Protein AF-A0A7J6XG45-F1 (afdb_monomer_lite)

Sequence (325 aa):
MGVLVYYIKHISREEQPFEPYCILGLERGASDSEIKKTYRRLSIQYHPDKNPDPEANKYFVEFIAKAYQALIDPISRENFEKYGHPDGRQGFQMGIALPQFLLNIDGASGGILLLGIVGVCILFPLVAAVIFLSRSSKYTGNNVMHQTLSTYYYFMKPSLAPRSELNLDLKNSKQEQAKFWKQHPALVKTELLVQTQLTRETADLSSVLQDDFRHVLELAPRLLEELMKARIIVQEPAMVHYMAVIPRTPQSHGWLRPAIGVVELSQSIIQAVPLSARKASGGSTESTAPFLQLPHFSEAVIKKIARKKVRTFQELQDMTLEERA

Secondary structure (DSSP, 8-state):
-HHHHHHHHHH--------HHHHHT--TT--HHHHHHHHHHHHHHH-TTT---HHHHHHIIIIIHHHHHHHHSHHHHHHHHHHSSTT-S--------S-GGGTS--HHHHHHHHHHHHIIIIIHHHHHHHHHHHHHTTB-TTS-BHHHHHHHHHH--TT--THHHHT--TTTTHHHHHHHHHH-HHHHHHHHHHHHHHHT-GGGS-HHHHHHHHHHHHHHHHHHHHHHHGGGSTT-SS-----SS----TT-TTTHHHHHHHHHHHHHHHHT--HHHHS--SS-----HHHHTSTT--HHHHHHHHHTT--SHHHHHHS-HHHH-

Organism: Thalictrum thalictroides (NCBI:txid46969)

Radius of gyration: 44.03 Å; chains: 1; bounding box: 67×54×117 Å

InterPro domains:
  IPR001623 DnaJ domain [PF00226] (20-80)
  IPR001623 DnaJ domain [PR00625] (21-39)
  IPR001623 DnaJ domain [PR00625] (39-54)
  IPR001623 DnaJ domain [PR00625] (76-95)
  IPR001623 DnaJ domain [PS50076] (19-84)
  IPR001623 DnaJ domain [SM00271] (18-76)
  IPR001623 DnaJ domain [cd06257] (19-73)
  IPR036869 Chaperone J-domain superfamily [G3DSA:1.10.287.110] (18-103)
  IPR036869 Chaperone J-domain superfamily [SSF46565] (17-118)

pLDDT: mean 72.44, std 15.42, range [31.05, 93.62]

Structure (mmCIF, N/CA/C/O backbone):
data_AF-A0A7J6XG45-F1
#
_entry.id   AF-A0A7J6XG45-F1
#
loop_
_atom_site.group_PDB
_atom_site.id
_atom_site.type_symbol
_atom_site.label_atom_id
_atom_site.label_alt_id
_atom_site.label_comp_id
_atom_site.label_asym_id
_atom_site.label_entity_id
_atom_site.label_seq_id
_atom_site.pdbx_PDB_ins_code
_atom_site.Cartn_x
_atom_site.Cartn_y
_atom_site.Cartn_z
_atom_site.occupancy
_atom_site.B_iso_or_equiv
_atom_site.auth_seq_id
_atom_site.auth_comp_id
_atom_site.auth_asym_id
_atom_site.auth_atom_id
_atom_site.pdbx_PDB_model_num
ATOM 1 N N . MET A 1 1 ? 6.088 8.923 -31.004 1.00 56.47 1 MET A N 1
ATOM 2 C CA . MET A 1 1 ? 6.089 7.753 -31.913 1.00 56.47 1 MET A CA 1
ATOM 3 C C . MET A 1 1 ? 5.949 8.130 -33.389 1.00 56.47 1 MET A C 1
ATOM 5 O O . MET A 1 1 ? 6.766 7.666 -34.166 1.00 56.47 1 MET A O 1
ATOM 9 N N . GLY A 1 2 ? 5.011 9.002 -33.794 1.00 76.88 2 GLY A N 1
ATOM 10 C CA . GLY A 1 2 ? 4.801 9.338 -35.220 1.00 76.88 2 GLY A CA 1
ATOM 11 C C . GLY A 1 2 ? 6.009 9.938 -35.961 1.00 76.88 2 GLY A C 1
ATOM 12 O O . GLY A 1 2 ? 6.295 9.535 -37.080 1.00 76.88 2 GLY A O 1
ATOM 13 N N . VAL A 1 3 ? 6.775 10.829 -35.320 1.00 79.50 3 VAL A N 1
ATOM 14 C CA . VAL A 1 3 ? 7.984 11.439 -35.919 1.00 79.50 3 VAL A CA 1
ATOM 15 C C . VAL A 1 3 ? 9.079 10.402 -36.186 1.00 79.50 3 VAL A C 1
ATOM 17 O O . VAL A 1 3 ? 9.752 10.448 -37.205 1.00 79.50 3 VAL A O 1
ATOM 20 N N . LEU A 1 4 ? 9.226 9.425 -35.293 1.00 77.06 4 LEU A N 1
ATOM 21 C CA . LEU A 1 4 ? 10.233 8.370 -35.404 1.00 77.06 4 LEU A CA 1
ATOM 22 C C . LEU A 1 4 ? 9.895 7.412 -36.554 1.00 77.06 4 LEU A C 1
ATOM 24 O O . LEU A 1 4 ? 10.762 7.068 -37.346 1.00 77.06 4 LEU A O 1
ATOM 28 N N . VAL A 1 5 ? 8.611 7.069 -36.703 1.00 79.31 5 VAL A N 1
ATOM 29 C CA . VAL A 1 5 ? 8.105 6.284 -37.840 1.00 79.31 5 VAL A CA 1
ATOM 30 C C . VAL A 1 5 ? 8.287 7.037 -39.159 1.00 79.31 5 VAL A C 1
ATOM 32 O O . VAL A 1 5 ? 8.686 6.436 -40.152 1.00 79.31 5 VAL A O 1
ATOM 35 N N . TYR A 1 6 ? 8.045 8.351 -39.170 1.00 85.69 6 TYR A N 1
ATOM 36 C CA . TYR A 1 6 ? 8.293 9.199 -40.337 1.00 85.69 6 TYR A CA 1
ATOM 37 C C . TYR A 1 6 ? 9.773 9.190 -40.745 1.00 85.69 6 TYR A C 1
ATOM 39 O O . TYR A 1 6 ? 10.087 8.976 -41.914 1.00 85.69 6 TYR A O 1
ATOM 47 N N . TYR A 1 7 ? 10.679 9.338 -39.775 1.00 82.00 7 TYR A N 1
ATOM 48 C CA . TYR A 1 7 ? 12.120 9.273 -40.015 1.00 82.00 7 TYR A CA 1
ATOM 49 C C . TYR A 1 7 ? 12.567 7.907 -40.538 1.00 82.00 7 TYR A C 1
ATOM 51 O O . TYR A 1 7 ? 13.296 7.855 -41.522 1.00 82.00 7 TYR A O 1
ATOM 59 N N . ILE A 1 8 ? 12.094 6.809 -39.937 1.00 77.50 8 ILE A N 1
ATOM 60 C CA . ILE A 1 8 ? 12.403 5.446 -40.398 1.00 77.50 8 ILE A CA 1
ATOM 61 C C . ILE A 1 8 ? 11.921 5.254 -41.841 1.00 77.50 8 ILE A C 1
ATOM 63 O O . ILE A 1 8 ? 12.691 4.818 -42.691 1.00 77.50 8 ILE A O 1
ATOM 67 N N . LYS A 1 9 ? 10.685 5.666 -42.149 1.00 77.31 9 LYS A N 1
ATOM 68 C CA . LYS A 1 9 ? 10.105 5.543 -43.494 1.00 77.31 9 LYS A CA 1
ATOM 69 C C . LYS A 1 9 ? 10.880 6.325 -44.560 1.00 77.31 9 LYS A C 1
ATOM 71 O O . LYS A 1 9 ? 10.871 5.926 -45.717 1.00 77.31 9 LYS A O 1
ATOM 76 N N . HIS A 1 10 ? 11.512 7.441 -44.204 1.00 75.69 10 HIS A N 1
ATOM 77 C CA . HIS A 1 10 ? 12.328 8.223 -45.139 1.00 75.69 10 HIS A CA 1
ATOM 78 C C . HIS A 1 10 ? 13.798 7.785 -45.209 1.00 75.69 10 HIS A C 1
ATOM 80 O O . HIS A 1 10 ? 14.469 8.120 -46.181 1.00 75.69 10 HIS A O 1
ATOM 86 N N . ILE A 1 11 ? 14.298 7.033 -44.224 1.00 72.12 11 ILE A N 1
ATOM 87 C CA . ILE A 1 11 ? 15.677 6.520 -44.200 1.00 72.12 11 ILE A CA 1
ATOM 88 C C . ILE A 1 11 ? 15.809 5.134 -44.833 1.00 72.12 11 ILE A C 1
ATOM 90 O O . ILE A 1 11 ? 16.871 4.828 -45.375 1.00 72.12 11 ILE A O 1
ATOM 94 N N . SER A 1 12 ? 14.762 4.307 -44.798 1.00 56.16 12 SER A N 1
ATOM 95 C CA . SER A 1 12 ? 14.759 2.999 -45.455 1.00 56.16 12 SER A CA 1
ATOM 96 C C . SER A 1 12 ? 14.807 3.160 -46.977 1.00 56.16 12 SER A C 1
ATOM 98 O O . SER A 1 12 ? 13.781 3.149 -47.651 1.00 56.16 12 SER A O 1
ATOM 100 N N . ARG A 1 13 ? 16.012 3.289 -47.538 1.00 57.31 13 ARG A N 1
ATOM 101 C CA . ARG A 1 13 ? 16.260 2.810 -48.898 1.00 57.31 13 ARG A CA 1
ATOM 102 C C . ARG A 1 13 ? 15.965 1.314 -48.881 1.00 57.31 13 ARG A C 1
ATOM 104 O O . ARG A 1 13 ? 16.503 0.604 -48.038 1.00 57.31 13 ARG A O 1
ATOM 111 N N . GLU A 1 14 ? 15.072 0.862 -49.754 1.00 53.16 14 GLU A N 1
ATOM 112 C CA . GLU A 1 14 ? 14.854 -0.561 -49.999 1.00 53.16 14 GLU A CA 1
ATOM 113 C C . GLU A 1 14 ? 16.192 -1.173 -50.431 1.00 53.16 14 GLU A C 1
ATOM 115 O O . GLU A 1 14 ? 16.616 -1.018 -51.575 1.00 53.16 14 GLU A O 1
ATOM 120 N N . GLU A 1 15 ? 16.897 -1.828 -49.510 1.00 56.84 15 GLU A N 1
ATOM 121 C CA . GLU A 1 15 ? 17.974 -2.742 -49.873 1.00 56.84 15 GLU A CA 1
ATOM 122 C C . GLU A 1 15 ? 17.309 -3.938 -50.547 1.00 56.84 15 GLU A C 1
ATOM 124 O O . GLU A 1 15 ? 16.888 -4.895 -49.897 1.00 56.84 15 GLU A O 1
ATOM 129 N N . GLN A 1 16 ? 17.119 -3.848 -51.863 1.00 60.25 16 GLN A N 1
ATOM 130 C CA . GLN A 1 16 ? 16.705 -5.013 -52.623 1.00 60.25 16 GLN A CA 1
ATOM 131 C C . GLN A 1 16 ? 17.799 -6.076 -52.473 1.00 60.25 16 GLN A C 1
ATOM 133 O O . GLN A 1 16 ? 18.977 -5.762 -52.681 1.00 60.25 16 GLN A O 1
ATOM 138 N N . PRO A 1 17 ? 17.444 -7.316 -52.093 1.00 66.75 17 PRO A N 1
ATOM 139 C CA . PRO A 1 17 ? 18.417 -8.390 -51.997 1.00 66.75 17 PRO A CA 1
ATOM 140 C C . PRO A 1 17 ? 19.112 -8.539 -53.353 1.00 66.75 17 PRO A C 1
ATOM 142 O O . PRO A 1 17 ? 18.465 -8.576 -54.400 1.00 66.75 17 PRO A O 1
ATOM 145 N N . PHE A 1 18 ? 20.444 -8.559 -53.343 1.00 80.50 18 PHE A N 1
ATOM 146 C CA . PHE A 1 18 ? 21.241 -8.650 -54.560 1.00 80.50 18 PHE A CA 1
ATOM 147 C C . PHE A 1 18 ? 21.022 -10.020 -55.215 1.00 80.50 18 PHE A C 1
ATOM 149 O O . PHE A 1 18 ? 21.573 -11.023 -54.768 1.00 80.50 18 PHE A O 1
ATOM 156 N N . GLU A 1 19 ? 20.206 -10.061 -56.271 1.00 86.25 19 GLU A N 1
ATOM 157 C CA . GLU A 1 19 ? 19.889 -11.275 -57.028 1.00 86.25 19 GLU A CA 1
ATOM 158 C C . GLU A 1 19 ? 20.499 -11.218 -58.446 1.00 86.25 19 GLU A C 1
ATOM 160 O O . GLU A 1 19 ? 19.884 -10.665 -59.362 1.00 86.25 19 GLU A O 1
ATOM 165 N N . PRO A 1 20 ? 21.690 -11.810 -58.680 1.00 86.88 20 PRO A N 1
ATOM 166 C CA . PRO A 1 20 ? 22.416 -11.718 -59.951 1.00 86.88 20 PRO A CA 1
ATOM 167 C C . PRO A 1 20 ? 21.627 -12.194 -61.177 1.00 86.88 20 PRO A C 1
ATOM 169 O O . PRO A 1 20 ? 21.698 -11.575 -62.238 1.00 86.88 20 PRO A O 1
ATOM 172 N N . TYR A 1 21 ? 20.852 -13.275 -61.032 1.00 87.75 21 TYR A N 1
ATOM 173 C CA . TYR A 1 21 ? 20.019 -13.823 -62.107 1.00 87.75 21 TYR A CA 1
ATOM 174 C C . TYR A 1 21 ? 18.899 -12.851 -62.503 1.00 87.75 21 TYR A C 1
ATOM 176 O O . TYR A 1 21 ? 18.719 -12.571 -63.686 1.00 87.75 21 TYR A O 1
ATOM 184 N N . CYS A 1 22 ? 18.215 -12.256 -61.521 1.00 88.69 22 CYS A N 1
ATOM 185 C CA . CYS A 1 22 ? 17.153 -11.277 -61.752 1.00 88.69 22 CYS A CA 1
ATOM 186 C C . CYS A 1 22 ? 17.698 -9.971 -62.347 1.00 88.69 22 CYS A C 1
ATOM 188 O O . CYS A 1 22 ? 17.099 -9.433 -63.275 1.00 88.69 22 CYS A O 1
ATOM 190 N N . ILE A 1 23 ? 18.870 -9.509 -61.891 1.00 88.69 23 ILE A N 1
ATOM 191 C CA . ILE A 1 23 ? 19.547 -8.313 -62.426 1.00 88.69 23 ILE A CA 1
ATOM 192 C C . ILE A 1 23 ? 19.911 -8.488 -63.909 1.00 88.69 23 ILE A C 1
ATOM 194 O O . ILE A 1 23 ? 19.766 -7.555 -64.699 1.00 88.69 23 ILE A O 1
ATOM 198 N N . LEU A 1 24 ? 20.372 -9.677 -64.313 1.00 88.56 24 LEU A N 1
ATOM 199 C CA . LEU A 1 24 ? 20.670 -9.973 -65.719 1.00 88.56 24 LEU A CA 1
ATOM 200 C C . LEU A 1 24 ? 19.430 -10.392 -66.529 1.00 88.56 24 LEU A C 1
ATOM 202 O O . LEU A 1 24 ? 19.523 -10.495 -67.753 1.00 88.56 24 LEU A O 1
ATOM 206 N N . GLY A 1 25 ? 18.281 -10.612 -65.884 1.00 86.88 25 GLY A N 1
ATOM 207 C CA . GLY A 1 25 ? 17.056 -11.096 -66.526 1.00 86.88 25 GLY A CA 1
ATOM 208 C C . GLY A 1 25 ? 17.165 -12.538 -67.032 1.00 86.88 25 GLY A C 1
ATOM 209 O O . GLY A 1 25 ? 16.660 -12.848 -68.110 1.00 86.88 25 GLY A O 1
ATOM 210 N N . LEU A 1 26 ? 17.875 -13.394 -66.296 1.00 89.81 26 LEU A N 1
ATOM 211 C CA . LEU A 1 26 ? 18.098 -14.806 -66.605 1.00 89.81 26 LEU A CA 1
ATOM 212 C C . LEU A 1 26 ? 17.410 -15.706 -65.577 1.00 89.81 26 LEU A C 1
ATOM 214 O O . LEU A 1 26 ? 17.254 -15.336 -64.414 1.00 89.81 26 LEU A O 1
ATOM 218 N N . GLU A 1 27 ? 17.044 -16.917 -65.992 1.00 86.62 27 GLU A N 1
ATOM 219 C CA . GLU A 1 27 ? 16.575 -17.943 -65.062 1.00 86.62 27 GLU A CA 1
ATOM 220 C C . GLU A 1 27 ? 17.742 -18.544 -64.263 1.00 86.62 27 GLU A C 1
ATOM 222 O O . GLU A 1 27 ? 18.893 -18.592 -64.714 1.00 86.62 27 GLU A O 1
ATOM 227 N N . ARG A 1 28 ? 17.438 -19.017 -63.049 1.00 83.62 28 ARG A N 1
ATOM 228 C CA . ARG A 1 28 ? 18.410 -19.716 -62.199 1.00 83.62 28 ARG A CA 1
ATOM 229 C C . ARG A 1 28 ? 18.868 -20.985 -62.924 1.00 83.62 28 ARG A C 1
ATOM 231 O O . ARG A 1 28 ? 18.038 -21.809 -63.288 1.00 83.62 28 ARG A O 1
ATOM 238 N N . GLY A 1 29 ? 20.176 -21.143 -63.127 1.00 82.50 29 GLY A N 1
ATOM 239 C CA . GLY A 1 29 ? 20.735 -22.275 -63.880 1.00 82.50 29 GLY A CA 1
ATOM 240 C C . GLY A 1 29 ? 21.103 -21.977 -65.337 1.00 82.50 29 GLY A C 1
ATOM 241 O O . GLY A 1 29 ? 21.541 -22.893 -66.029 1.00 82.50 29 GLY A O 1
ATOM 242 N N . ALA A 1 30 ? 20.996 -20.721 -65.791 1.00 87.44 30 ALA A N 1
ATOM 243 C CA . ALA A 1 30 ? 21.478 -20.304 -67.110 1.00 87.44 30 ALA A CA 1
ATOM 244 C C . ALA A 1 30 ? 22.936 -20.733 -67.371 1.00 87.44 30 ALA A C 1
ATOM 246 O O . ALA A 1 30 ? 23.784 -20.761 -66.465 1.00 87.44 30 ALA A O 1
ATOM 247 N N . SER A 1 31 ? 23.224 -21.059 -68.631 1.00 89.06 31 SER A N 1
ATOM 248 C CA . SER A 1 31 ? 24.565 -21.449 -69.068 1.00 89.06 31 SER A CA 1
ATOM 249 C C . SER A 1 31 ? 25.505 -20.242 -69.135 1.00 89.06 31 SER A C 1
ATOM 251 O O . SER A 1 31 ? 25.087 -19.115 -69.416 1.00 89.06 31 SER A O 1
ATOM 253 N N . ASP A 1 32 ? 26.810 -20.471 -68.989 1.00 88.38 32 ASP A N 1
ATOM 254 C CA . ASP A 1 32 ? 27.827 -19.414 -69.106 1.00 88.38 32 ASP A CA 1
ATOM 255 C C . ASP A 1 32 ? 27.752 -18.671 -70.450 1.00 88.38 32 ASP A C 1
ATOM 257 O O . ASP A 1 32 ? 28.081 -17.486 -70.551 1.00 88.38 32 ASP A O 1
ATOM 261 N N . SER A 1 33 ? 27.298 -19.365 -71.500 1.00 87.88 33 SER A N 1
ATOM 262 C CA . SER A 1 33 ? 27.103 -18.787 -72.830 1.00 87.88 33 SER A CA 1
ATOM 263 C C . SER A 1 33 ? 25.973 -17.747 -72.854 1.00 87.88 33 SER A C 1
ATOM 265 O O . SER A 1 33 ? 26.125 -16.680 -73.458 1.00 87.88 33 SER A O 1
ATOM 267 N N . GLU A 1 34 ? 24.876 -18.005 -72.138 1.00 89.06 34 GLU A N 1
ATOM 268 C CA . GLU A 1 34 ? 23.718 -17.113 -72.017 1.00 89.06 34 GLU A CA 1
ATOM 269 C C . GLU A 1 34 ? 24.020 -15.924 -71.107 1.00 89.06 34 GLU A C 1
ATOM 271 O O . GLU A 1 34 ? 23.651 -14.790 -71.435 1.00 89.06 34 GLU A O 1
ATOM 276 N N . ILE A 1 35 ? 24.767 -16.159 -70.024 1.00 90.56 35 ILE A N 1
ATOM 277 C CA . ILE A 1 35 ? 25.248 -15.114 -69.112 1.00 90.56 35 ILE A CA 1
ATOM 278 C C . ILE A 1 35 ? 26.125 -14.115 -69.876 1.00 90.56 35 ILE A C 1
ATOM 280 O O . ILE A 1 35 ? 25.852 -12.911 -69.866 1.00 90.56 35 ILE A O 1
ATOM 284 N N . LYS A 1 36 ? 27.121 -14.596 -70.634 1.00 90.12 36 LYS A N 1
ATOM 285 C CA . LYS A 1 36 ? 28.000 -13.741 -71.455 1.00 90.12 36 LYS A CA 1
ATOM 286 C C . LYS A 1 36 ? 27.241 -12.989 -72.547 1.00 90.12 36 LYS A C 1
ATOM 288 O O . LYS A 1 36 ? 27.495 -11.803 -72.775 1.00 90.12 36 LYS A O 1
ATOM 293 N N . LYS A 1 37 ? 26.301 -13.656 -73.225 1.00 91.38 37 LYS A N 1
ATOM 294 C CA . LYS A 1 37 ? 25.481 -13.045 -74.284 1.00 91.38 37 LYS A CA 1
ATOM 295 C C . LYS A 1 37 ? 24.619 -11.908 -73.733 1.00 91.38 37 LYS A C 1
ATOM 297 O O . LYS A 1 37 ? 24.550 -10.836 -74.340 1.00 91.38 37 LYS A O 1
ATOM 302 N N . THR A 1 38 ? 23.996 -12.126 -72.581 1.00 90.00 38 THR A N 1
ATOM 303 C CA . THR A 1 38 ? 23.097 -11.155 -71.950 1.00 90.00 38 THR A CA 1
ATOM 304 C C . THR A 1 38 ? 23.865 -9.993 -71.336 1.00 90.00 38 THR A C 1
ATOM 306 O O . THR A 1 38 ? 23.496 -8.842 -71.565 1.00 90.00 38 THR A O 1
ATOM 309 N N . TYR A 1 39 ? 25.000 -10.268 -70.686 1.00 91.19 39 TYR A N 1
ATOM 310 C CA . TYR A 1 39 ? 25.923 -9.232 -70.225 1.00 91.19 39 TYR A CA 1
ATOM 311 C C . TYR A 1 39 ? 26.393 -8.336 -71.374 1.00 91.19 39 TYR A C 1
ATOM 313 O O . TYR A 1 39 ? 26.341 -7.117 -71.255 1.00 91.19 39 TYR A O 1
ATOM 321 N N . ARG A 1 40 ? 26.770 -8.903 -72.529 1.00 89.56 40 ARG A N 1
ATOM 322 C CA . ARG A 1 40 ? 27.178 -8.109 -73.701 1.00 89.56 40 ARG A CA 1
ATOM 323 C C . ARG A 1 40 ? 26.054 -7.199 -74.205 1.00 89.56 40 ARG A C 1
ATOM 325 O O . ARG A 1 40 ? 26.317 -6.053 -74.562 1.00 89.56 40 ARG A O 1
ATOM 332 N N . ARG A 1 41 ? 24.809 -7.690 -74.226 1.00 90.25 41 ARG A N 1
ATOM 333 C CA . ARG A 1 41 ? 23.625 -6.906 -74.618 1.00 90.25 41 ARG A CA 1
ATOM 334 C C . ARG A 1 41 ? 23.379 -5.742 -73.654 1.00 90.25 41 ARG A C 1
ATOM 336 O O . ARG A 1 41 ? 23.234 -4.609 -74.105 1.00 90.25 41 ARG A O 1
ATOM 343 N N . LEU A 1 42 ? 23.368 -6.019 -72.351 1.00 88.69 42 LEU A N 1
ATOM 344 C CA . LEU A 1 42 ? 23.131 -5.020 -71.306 1.00 88.69 42 LEU A CA 1
ATOM 345 C C . LEU A 1 42 ? 24.287 -4.022 -71.192 1.00 88.69 42 LEU A C 1
ATOM 347 O O . LEU A 1 42 ? 24.056 -2.828 -71.044 1.00 88.69 42 LEU A O 1
ATOM 351 N N . SER A 1 43 ? 25.528 -4.481 -71.347 1.00 86.81 43 SER A N 1
ATOM 352 C CA . SER A 1 43 ? 26.704 -3.617 -71.347 1.00 86.81 43 SER A CA 1
ATOM 353 C C . SER A 1 43 ? 26.613 -2.569 -72.447 1.00 86.81 43 SER A C 1
ATOM 355 O O . SER A 1 43 ? 26.844 -1.409 -72.164 1.00 86.81 43 SER A O 1
ATOM 357 N N . ILE A 1 44 ? 26.179 -2.917 -73.662 1.00 86.06 44 ILE A N 1
ATOM 358 C CA . ILE A 1 44 ? 26.013 -1.933 -74.746 1.00 86.06 44 ILE A CA 1
ATOM 359 C C . ILE A 1 44 ? 24.933 -0.889 -74.418 1.00 86.06 44 ILE A C 1
ATOM 361 O O . ILE A 1 44 ? 25.080 0.267 -74.808 1.00 86.06 44 ILE A O 1
ATOM 365 N N . GLN A 1 45 ? 23.870 -1.289 -73.719 1.00 84.88 45 GLN A N 1
ATOM 366 C CA . GLN A 1 45 ? 22.728 -0.433 -73.384 1.00 84.88 45 GLN A CA 1
ATOM 367 C C . GLN A 1 45 ? 23.017 0.534 -72.223 1.00 84.88 45 GLN A C 1
ATOM 369 O O . GLN A 1 45 ? 22.519 1.659 -72.223 1.00 84.88 45 GLN A O 1
ATOM 374 N N . TYR A 1 46 ? 23.821 0.103 -71.250 1.00 84.62 46 TYR A N 1
ATOM 375 C CA . TYR A 1 46 ? 24.109 0.849 -70.020 1.00 84.62 46 TYR A CA 1
ATOM 376 C C . TYR A 1 46 ? 25.578 1.305 -69.913 1.00 84.62 46 TYR A C 1
ATOM 378 O O . TYR A 1 46 ? 26.005 1.751 -68.851 1.00 84.62 46 TYR A O 1
ATOM 386 N N . HIS A 1 47 ? 26.370 1.199 -70.990 1.00 81.25 47 HIS A N 1
ATOM 387 C CA . HIS A 1 47 ? 27.766 1.645 -70.979 1.00 81.25 47 HIS A CA 1
ATOM 388 C C . HIS A 1 47 ? 27.847 3.169 -70.795 1.00 81.25 47 HIS A C 1
ATOM 390 O O . HIS A 1 47 ? 27.174 3.876 -71.550 1.00 81.25 47 HIS A O 1
ATOM 396 N N . PRO A 1 48 ? 28.735 3.695 -69.928 1.00 80.62 48 PRO A N 1
ATOM 397 C CA . PRO A 1 48 ? 28.906 5.143 -69.733 1.00 80.62 48 PRO A CA 1
ATOM 398 C C . PRO A 1 48 ? 29.279 5.903 -71.012 1.00 80.62 48 PRO A C 1
ATOM 400 O O . PRO A 1 48 ? 28.975 7.078 -71.152 1.00 80.62 48 PRO A O 1
ATOM 403 N N . ASP A 1 49 ? 29.936 5.224 -71.953 1.00 80.56 49 ASP A N 1
ATOM 404 C CA . ASP A 1 49 ? 30.347 5.808 -73.241 1.00 80.56 49 ASP A CA 1
ATOM 405 C C . ASP A 1 49 ? 29.202 5.872 -74.271 1.00 80.56 49 ASP A C 1
ATOM 407 O O . ASP A 1 49 ? 29.242 6.653 -75.215 1.00 80.56 49 ASP A O 1
ATOM 411 N N . LYS A 1 50 ? 28.169 5.030 -74.120 1.00 78.44 50 LYS A N 1
ATOM 412 C CA . LYS A 1 50 ? 27.048 4.930 -75.076 1.00 78.44 50 LYS A CA 1
ATOM 413 C C . LYS A 1 50 ? 25.745 5.511 -74.542 1.00 78.44 50 LYS A C 1
ATOM 415 O O . LYS A 1 50 ? 24.869 5.839 -75.338 1.00 78.44 50 LYS A O 1
ATOM 420 N N . ASN A 1 51 ? 25.616 5.626 -73.223 1.00 79.00 51 ASN A N 1
ATOM 421 C CA . ASN A 1 51 ? 24.467 6.201 -72.550 1.00 79.00 51 ASN A CA 1
ATOM 422 C C . ASN A 1 51 ? 24.934 7.338 -71.617 1.00 79.00 51 ASN A C 1
ATOM 424 O O . ASN A 1 51 ? 25.644 7.058 -70.650 1.00 79.00 51 ASN A O 1
ATOM 428 N N . PRO A 1 52 ? 24.558 8.603 -71.889 1.00 76.56 52 PRO A N 1
ATOM 429 C CA . PRO A 1 52 ? 24.971 9.752 -71.085 1.00 76.56 52 PRO A CA 1
ATOM 430 C C . PRO A 1 52 ? 24.249 9.858 -69.728 1.00 76.56 52 PRO A C 1
ATOM 432 O O . PRO A 1 52 ? 24.584 10.746 -68.942 1.00 76.56 52 PRO A O 1
ATOM 435 N N . ASP A 1 53 ? 23.280 8.984 -69.428 1.00 85.38 53 ASP A N 1
ATOM 436 C CA . ASP A 1 53 ? 22.537 9.035 -68.169 1.00 85.38 53 ASP A CA 1
ATOM 437 C C . ASP A 1 53 ? 23.397 8.587 -66.966 1.00 85.38 53 ASP A C 1
ATOM 439 O O . ASP A 1 53 ? 23.883 7.449 -66.915 1.00 85.38 53 ASP A O 1
ATOM 443 N N . PRO A 1 54 ? 23.549 9.427 -65.922 1.00 81.44 54 PRO A N 1
ATOM 444 C CA . PRO A 1 54 ? 24.370 9.097 -64.757 1.00 81.44 54 PRO A CA 1
ATOM 445 C C . PRO A 1 54 ? 23.784 7.953 -63.915 1.00 81.44 54 PRO A C 1
ATOM 447 O O . PRO A 1 54 ? 24.531 7.242 -63.240 1.00 81.44 54 PRO A O 1
ATOM 450 N N . GLU A 1 55 ? 22.465 7.751 -63.952 1.00 83.06 55 GLU A N 1
ATOM 451 C CA . GLU A 1 55 ? 21.803 6.628 -63.277 1.00 83.06 55 GLU A CA 1
ATOM 452 C C . GLU A 1 55 ? 22.059 5.296 -63.988 1.00 83.06 55 GLU A C 1
ATOM 454 O O . GLU A 1 55 ? 22.305 4.289 -63.324 1.00 83.06 55 GLU A O 1
ATOM 459 N N . ALA A 1 56 ? 22.098 5.296 -65.324 1.00 81.50 56 ALA A N 1
ATOM 460 C CA . ALA A 1 56 ? 22.412 4.110 -66.117 1.00 81.50 56 ALA A CA 1
ATOM 461 C C . ALA A 1 56 ? 23.836 3.607 -65.834 1.00 81.50 56 ALA A C 1
ATOM 463 O O . ALA A 1 56 ? 24.046 2.405 -65.661 1.00 81.50 56 ALA A O 1
ATOM 464 N N . ASN A 1 57 ? 24.797 4.528 -65.704 1.00 83.56 57 ASN A N 1
ATOM 465 C CA . ASN A 1 57 ? 26.175 4.189 -65.353 1.00 83.56 57 ASN A CA 1
ATOM 466 C C . ASN A 1 57 ? 26.289 3.595 -63.938 1.00 83.56 57 ASN A C 1
ATOM 468 O O . ASN A 1 57 ? 26.940 2.567 -63.743 1.00 83.56 57 ASN A O 1
ATOM 472 N N . LYS A 1 58 ? 25.618 4.203 -62.947 1.00 84.50 58 LYS A N 1
ATOM 473 C CA . LYS A 1 58 ? 25.566 3.652 -61.582 1.00 84.50 58 LYS A CA 1
ATOM 474 C C . LYS A 1 58 ? 24.964 2.254 -61.581 1.00 84.50 58 LYS A C 1
ATOM 476 O O . LYS A 1 58 ? 25.554 1.344 -61.008 1.00 84.50 58 LYS A O 1
ATOM 481 N N . TYR A 1 59 ? 23.856 2.061 -62.295 1.00 85.69 59 TYR A N 1
ATOM 482 C CA . TYR A 1 59 ? 23.206 0.760 -62.393 1.00 85.69 59 TYR A CA 1
ATOM 483 C C . TYR A 1 59 ? 24.118 -0.305 -63.027 1.00 85.69 59 TYR A C 1
ATOM 485 O O . TYR A 1 59 ? 24.199 -1.440 -62.548 1.00 85.69 59 TYR A O 1
ATOM 493 N N . PHE A 1 60 ? 24.870 0.069 -64.065 1.00 86.75 60 PHE A N 1
ATOM 494 C CA . PHE A 1 60 ? 25.827 -0.825 -64.707 1.00 86.75 60 PHE A CA 1
ATOM 495 C C . PHE A 1 60 ? 26.936 -1.286 -63.755 1.00 86.75 60 PHE A C 1
ATOM 497 O O . PHE A 1 60 ? 27.188 -2.486 -63.649 1.00 86.75 60 PHE A O 1
ATOM 504 N N . VAL A 1 61 ? 27.583 -0.355 -63.052 1.00 84.38 61 VAL A N 1
ATOM 505 C CA . VAL A 1 61 ? 28.713 -0.669 -62.163 1.00 84.38 61 VAL A CA 1
ATOM 506 C C . VAL A 1 61 ? 28.247 -1.371 -60.886 1.00 84.38 61 VAL A C 1
ATOM 508 O O . VAL A 1 61 ? 28.874 -2.335 -60.447 1.00 84.38 61 VAL A O 1
ATOM 511 N N . GLU A 1 62 ? 27.151 -0.909 -60.283 1.00 84.00 62 GLU A N 1
ATOM 512 C CA . GLU A 1 62 ? 26.685 -1.412 -58.989 1.00 84.00 62 GLU A CA 1
ATOM 513 C C . GLU A 1 62 ? 25.957 -2.751 -59.097 1.00 84.00 62 GLU A C 1
ATOM 515 O O . GLU A 1 62 ? 26.110 -3.574 -58.195 1.00 84.00 62 GLU A O 1
ATOM 520 N N . PHE A 1 63 ? 25.224 -2.996 -60.189 1.00 86.62 63 PHE A N 1
ATOM 521 C CA . PHE A 1 63 ? 24.376 -4.182 -60.327 1.00 86.62 63 PHE A CA 1
ATOM 522 C C . PHE A 1 63 ? 24.825 -5.090 -61.473 1.00 86.62 63 PHE A C 1
ATOM 524 O O . PHE A 1 63 ? 25.158 -6.245 -61.222 1.00 86.62 63 PHE A O 1
ATOM 531 N N . ILE A 1 64 ? 24.890 -4.600 -62.717 1.00 88.88 64 ILE A N 1
ATOM 532 C CA . ILE A 1 64 ? 25.124 -5.460 -63.899 1.00 88.88 64 ILE A CA 1
ATOM 533 C C . ILE A 1 64 ? 26.527 -6.088 -63.880 1.00 88.88 64 ILE A C 1
ATOM 535 O O . ILE A 1 64 ? 26.677 -7.293 -64.092 1.00 88.88 64 ILE A O 1
ATOM 539 N N . ALA A 1 65 ? 27.564 -5.288 -63.621 1.00 89.06 65 ALA A N 1
ATOM 540 C CA . ALA A 1 65 ? 28.947 -5.754 -63.587 1.00 89.06 65 ALA A CA 1
ATOM 541 C C . ALA A 1 65 ? 29.189 -6.727 -62.424 1.00 89.06 65 ALA A C 1
ATOM 543 O O . ALA A 1 65 ? 29.776 -7.790 -62.633 1.00 89.06 65 ALA A O 1
ATOM 544 N N . LYS A 1 66 ? 28.672 -6.407 -61.229 1.00 88.38 66 LYS A N 1
ATOM 545 C CA . LYS A 1 66 ? 28.762 -7.291 -60.058 1.00 88.38 66 LYS A CA 1
ATOM 546 C C . LYS A 1 66 ? 27.989 -8.592 -60.263 1.00 88.38 66 LYS A C 1
ATOM 548 O O . LYS A 1 66 ? 28.489 -9.649 -59.900 1.00 88.38 66 LYS A O 1
ATOM 553 N N . ALA A 1 67 ? 26.801 -8.542 -60.873 1.00 89.75 67 ALA A N 1
ATOM 554 C CA . ALA A 1 67 ? 25.995 -9.731 -61.152 1.00 89.75 67 ALA A CA 1
ATOM 555 C C . ALA A 1 67 ? 26.698 -10.670 -62.139 1.00 89.75 67 ALA A C 1
ATOM 557 O O . ALA A 1 67 ? 26.720 -11.880 -61.935 1.00 89.75 67 ALA A O 1
ATOM 558 N N . TYR A 1 68 ? 27.327 -10.118 -63.180 1.00 90.75 68 TYR A N 1
ATOM 559 C CA . TYR A 1 68 ? 28.142 -10.908 -64.102 1.00 90.75 68 TYR A CA 1
ATOM 560 C C . TYR A 1 68 ? 29.346 -11.548 -63.398 1.00 90.75 68 TYR A C 1
ATOM 562 O O . TYR A 1 68 ? 29.588 -12.739 -63.580 1.00 90.75 68 TYR A O 1
ATOM 570 N N . GLN A 1 69 ? 30.064 -10.790 -62.561 1.00 88.88 69 GLN A N 1
ATOM 571 C CA . GLN A 1 69 ? 31.205 -11.301 -61.791 1.00 88.88 69 GLN A CA 1
ATOM 572 C C . GLN A 1 69 ? 30.805 -12.425 -60.825 1.00 88.88 69 GLN A C 1
ATOM 574 O O . GLN A 1 69 ? 31.510 -13.425 -60.748 1.00 88.88 69 GLN A O 1
ATOM 579 N N . ALA A 1 70 ? 29.653 -12.291 -60.165 1.00 88.12 70 ALA A N 1
ATOM 580 C CA . ALA A 1 70 ? 29.105 -13.281 -59.240 1.00 88.12 70 ALA A CA 1
ATOM 581 C C . ALA A 1 70 ? 28.670 -14.599 -59.906 1.00 88.12 70 ALA A C 1
ATOM 583 O O . ALA A 1 70 ? 28.530 -15.609 -59.224 1.00 88.12 70 ALA A O 1
ATOM 584 N N . LEU A 1 71 ? 28.386 -14.589 -61.214 1.00 88.12 71 LEU A N 1
ATOM 585 C CA . LEU A 1 71 ? 27.885 -15.765 -61.935 1.00 88.12 71 LEU A CA 1
ATOM 586 C C . LEU A 1 71 ? 28.932 -16.428 -62.833 1.00 88.12 71 LEU A C 1
ATOM 588 O O . LEU A 1 71 ? 28.779 -17.606 -63.154 1.00 88.12 71 LEU A O 1
ATOM 592 N N . ILE A 1 72 ? 29.957 -15.690 -63.272 1.00 88.69 72 ILE A N 1
ATOM 593 C CA . ILE A 1 72 ? 30.980 -16.210 -64.190 1.00 88.69 72 ILE A CA 1
ATOM 594 C C . ILE A 1 72 ? 32.072 -17.015 -63.484 1.00 88.69 72 ILE A C 1
ATOM 596 O O . ILE A 1 72 ? 32.660 -17.909 -64.089 1.00 88.69 72 ILE A O 1
ATOM 600 N N . ASP A 1 73 ? 32.372 -16.680 -62.230 1.00 88.81 73 ASP A N 1
ATOM 601 C CA . ASP A 1 73 ? 33.353 -17.410 -61.441 1.00 88.81 73 ASP A CA 1
ATOM 602 C C . ASP A 1 73 ? 32.659 -18.583 -60.723 1.00 88.81 73 ASP A C 1
ATOM 604 O O . ASP A 1 73 ? 31.711 -18.353 -59.968 1.00 88.81 73 ASP A O 1
ATOM 608 N N . PRO A 1 74 ? 33.095 -19.840 -60.939 1.00 86.50 74 PRO A N 1
ATOM 609 C CA . PRO A 1 74 ? 32.441 -21.008 -60.353 1.00 86.50 74 PRO A CA 1
ATOM 610 C C . PRO A 1 74 ? 32.406 -20.964 -58.821 1.00 86.50 74 PRO A C 1
ATOM 612 O O . PRO A 1 74 ? 31.437 -21.431 -58.227 1.00 86.50 74 PRO A O 1
ATOM 615 N N . ILE A 1 75 ? 33.421 -20.368 -58.184 1.00 87.38 75 ILE A N 1
ATOM 616 C CA . ILE A 1 75 ? 33.503 -20.265 -56.721 1.00 87.38 75 ILE A CA 1
ATOM 617 C C . ILE A 1 75 ? 32.461 -19.269 -56.200 1.00 87.38 75 ILE A C 1
ATOM 619 O O . ILE A 1 75 ? 31.706 -19.587 -55.279 1.00 87.38 75 ILE A O 1
ATOM 623 N N . SER A 1 76 ? 32.381 -18.074 -56.793 1.00 85.94 76 SER A N 1
ATOM 624 C CA . SER A 1 76 ? 31.381 -17.073 -56.401 1.00 85.94 76 SER A CA 1
ATOM 625 C C . SER A 1 76 ? 29.942 -17.517 -56.697 1.00 85.94 76 SER A C 1
ATOM 627 O O . SER A 1 76 ? 29.048 -17.258 -55.885 1.00 85.94 76 SER A O 1
ATOM 629 N N . ARG A 1 77 ? 29.721 -18.274 -57.781 1.00 87.19 77 ARG A N 1
ATOM 630 C CA . ARG A 1 77 ? 28.420 -18.877 -58.106 1.00 87.19 77 ARG A CA 1
ATOM 631 C C . ARG A 1 77 ? 27.994 -19.915 -57.068 1.00 87.19 77 ARG A C 1
ATOM 633 O O . ARG A 1 77 ? 26.868 -19.845 -56.578 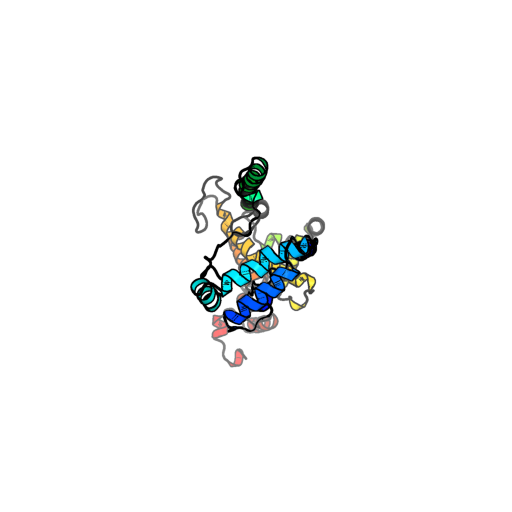1.00 87.19 77 ARG A O 1
ATOM 640 N N . GLU A 1 78 ? 28.887 -20.829 -56.683 1.00 87.31 78 GLU A N 1
ATOM 641 C CA . GLU A 1 78 ? 28.612 -21.816 -55.627 1.00 87.31 78 GLU A CA 1
ATOM 642 C C . GLU A 1 78 ? 28.344 -21.127 -54.277 1.00 87.31 78 GLU A C 1
ATOM 644 O O . GLU A 1 78 ? 27.401 -21.476 -53.562 1.00 87.31 78 GLU A O 1
ATOM 649 N N . ASN A 1 79 ? 29.127 -20.098 -53.940 1.00 85.94 79 ASN A N 1
ATOM 650 C CA . ASN A 1 79 ? 28.927 -19.300 -52.731 1.00 85.94 79 ASN A CA 1
ATOM 651 C C . ASN A 1 79 ? 27.566 -18.599 -52.716 1.00 85.94 79 ASN A C 1
ATOM 653 O O . ASN A 1 79 ? 26.889 -18.602 -51.685 1.00 85.94 79 ASN A O 1
ATOM 657 N N . PHE A 1 80 ? 27.142 -18.038 -53.849 1.00 85.25 80 PHE A N 1
ATOM 658 C CA . PHE A 1 80 ? 25.828 -17.424 -53.980 1.00 85.25 80 PHE A CA 1
ATOM 659 C C . PHE A 1 80 ? 24.704 -18.458 -53.827 1.00 85.25 80 PHE A C 1
ATOM 661 O O . PHE A 1 80 ? 23.755 -18.221 -53.084 1.00 85.25 80 PHE A O 1
ATOM 668 N N . GLU A 1 81 ? 24.826 -19.628 -54.454 1.00 83.81 81 GLU A N 1
ATOM 669 C CA . GLU A 1 81 ? 23.827 -20.701 -54.350 1.00 83.81 81 GLU A CA 1
ATOM 670 C C . GLU A 1 81 ? 23.727 -21.273 -52.923 1.00 83.81 81 GLU A C 1
ATOM 672 O O . GLU A 1 81 ? 22.639 -21.642 -52.477 1.00 83.81 81 GLU A O 1
ATOM 677 N N . LYS A 1 82 ? 24.838 -21.297 -52.176 1.00 83.38 82 LYS A N 1
ATOM 678 C CA . LYS A 1 82 ? 24.907 -21.862 -50.819 1.00 83.38 82 LYS A CA 1
ATOM 679 C C . LYS A 1 82 ? 24.607 -20.864 -49.696 1.00 83.38 82 LYS A C 1
ATOM 681 O O . LYS A 1 82 ? 24.057 -21.261 -48.669 1.00 83.38 82 LYS A O 1
ATOM 686 N N . TYR A 1 83 ? 24.992 -19.598 -49.856 1.00 80.69 83 TYR A N 1
ATOM 687 C CA . TYR A 1 83 ? 24.921 -18.570 -48.806 1.00 80.69 83 TYR A CA 1
ATOM 688 C C . TYR A 1 83 ? 24.103 -17.332 -49.198 1.00 80.69 83 TYR A C 1
ATOM 690 O O . TYR A 1 83 ? 23.901 -16.461 -48.355 1.00 80.69 83 TYR A O 1
ATOM 698 N N . GLY A 1 84 ? 23.635 -17.232 -50.445 1.00 79.62 84 GLY A N 1
ATOM 699 C CA . GLY A 1 84 ? 22.881 -16.077 -50.945 1.00 79.62 84 GLY A CA 1
ATOM 700 C C . GLY A 1 84 ? 23.731 -14.835 -51.235 1.00 79.62 84 GLY A C 1
ATOM 701 O O . GLY A 1 84 ? 23.172 -13.772 -51.485 1.00 79.62 84 GLY A O 1
ATOM 702 N N . HIS A 1 85 ? 25.067 -14.937 -51.199 1.00 82.75 85 HIS A N 1
ATOM 703 C CA . HIS A 1 85 ? 25.987 -13.826 -51.464 1.00 82.75 85 HIS A CA 1
ATOM 704 C C . HIS A 1 85 ? 27.254 -14.315 -52.200 1.00 82.75 85 HIS A C 1
ATOM 706 O O . HIS A 1 85 ? 27.792 -15.356 -51.813 1.00 82.75 85 HIS A O 1
ATOM 712 N N . PRO A 1 86 ? 27.769 -13.594 -53.221 1.00 79.75 86 PRO A N 1
ATOM 713 C CA . PRO A 1 86 ? 28.943 -14.028 -54.000 1.00 79.75 86 PRO A CA 1
ATOM 714 C C . PRO A 1 86 ? 30.222 -14.206 -53.164 1.00 79.75 86 PRO A C 1
ATOM 716 O O . PRO A 1 86 ? 31.011 -15.112 -53.421 1.00 79.75 86 PRO A O 1
ATOM 719 N N . ASP A 1 87 ? 30.392 -13.395 -52.116 1.00 80.75 87 ASP A N 1
ATOM 720 C CA . ASP A 1 87 ? 31.548 -13.458 -51.202 1.00 80.75 87 ASP A CA 1
ATOM 721 C C . ASP A 1 87 ? 31.457 -14.583 -50.145 1.00 80.75 87 ASP A C 1
ATOM 723 O O . ASP A 1 87 ? 32.347 -14.732 -49.306 1.00 80.75 87 ASP A O 1
ATOM 727 N N . GLY A 1 88 ? 30.385 -15.385 -50.156 1.00 80.00 88 GLY A N 1
ATOM 728 C CA . GLY A 1 88 ? 30.187 -16.501 -49.231 1.00 80.00 88 GLY A CA 1
ATOM 729 C C . GLY A 1 88 ? 29.557 -16.106 -47.893 1.00 80.00 88 GLY A C 1
ATOM 730 O O . GLY A 1 88 ? 28.750 -15.181 -47.804 1.00 80.00 88 GLY A O 1
ATOM 731 N N . ARG A 1 89 ? 29.875 -16.860 -46.831 1.00 76.25 89 ARG A N 1
ATOM 732 C CA . ARG A 1 89 ? 29.259 -16.705 -45.504 1.00 76.25 89 ARG A CA 1
ATOM 733 C C . ARG A 1 89 ? 29.653 -15.363 -44.876 1.00 76.25 89 ARG A C 1
ATOM 735 O O . ARG A 1 89 ? 30.733 -15.240 -44.304 1.00 76.25 89 ARG A O 1
ATOM 742 N N . GLN A 1 90 ? 28.756 -14.382 -44.930 1.00 75.44 90 GLN A N 1
ATOM 743 C CA . GLN A 1 90 ? 28.943 -13.112 -44.233 1.00 75.44 90 GLN A CA 1
ATOM 744 C C . GLN A 1 90 ? 28.948 -13.333 -42.712 1.00 75.44 90 GLN A C 1
ATOM 746 O O . GLN A 1 90 ? 28.118 -14.062 -42.160 1.00 75.44 90 GLN A O 1
ATOM 751 N N . GLY A 1 91 ? 29.922 -12.736 -42.022 1.00 67.81 91 GLY A N 1
ATOM 752 C CA . GLY A 1 91 ? 29.978 -12.751 -40.563 1.00 67.81 91 GLY A CA 1
ATOM 753 C C . GLY A 1 91 ? 28.822 -11.943 -39.973 1.00 67.81 91 GLY A C 1
ATOM 754 O O . GLY A 1 91 ? 28.539 -10.841 -40.432 1.00 67.81 91 GLY A O 1
ATOM 755 N N . PHE A 1 92 ? 28.167 -12.475 -38.940 1.00 63.03 92 PHE A N 1
ATOM 756 C CA . PHE A 1 92 ? 27.148 -11.747 -38.181 1.00 63.03 92 PHE A CA 1
ATOM 757 C C . PHE A 1 92 ? 27.814 -10.564 -37.458 1.00 63.03 92 PHE A C 1
ATOM 759 O O . PHE A 1 92 ? 28.442 -10.740 -36.414 1.00 63.03 92 PHE A O 1
ATOM 766 N N . GLN A 1 93 ? 27.714 -9.356 -38.012 1.00 63.69 93 GLN A N 1
ATOM 767 C CA . GLN A 1 93 ? 28.134 -8.141 -37.317 1.00 63.69 93 GLN A CA 1
ATOM 768 C C . GLN A 1 93 ? 27.001 -7.683 -36.391 1.00 63.69 93 GLN A C 1
ATOM 770 O O . GLN A 1 93 ? 26.000 -7.122 -36.826 1.00 63.69 93 GLN A O 1
ATOM 775 N N . MET A 1 94 ? 27.152 -7.949 -35.092 1.00 59.88 94 MET A N 1
ATOM 776 C CA . MET A 1 94 ? 26.281 -7.402 -34.049 1.00 59.88 94 MET A CA 1
ATOM 777 C C . MET A 1 94 ? 26.658 -5.934 -33.811 1.00 59.88 94 MET A C 1
ATOM 779 O O . MET A 1 94 ? 27.607 -5.630 -33.089 1.00 59.88 94 MET A O 1
ATOM 783 N N . GLY A 1 95 ? 25.934 -5.019 -34.451 1.00 71.00 95 GLY A N 1
ATOM 784 C CA . GLY A 1 95 ? 26.005 -3.592 -34.151 1.00 71.00 95 GLY A CA 1
ATOM 785 C C . GLY A 1 95 ? 25.094 -3.242 -32.977 1.00 71.00 95 GLY A C 1
ATOM 786 O O . GLY A 1 95 ? 23.923 -3.616 -32.958 1.00 71.00 95 GLY A O 1
ATOM 787 N N . ILE A 1 96 ? 25.606 -2.500 -31.995 1.00 74.88 96 ILE A N 1
ATOM 788 C CA . ILE A 1 96 ? 24.764 -1.897 -30.959 1.00 74.88 96 ILE A CA 1
ATOM 789 C C . ILE A 1 96 ? 23.986 -0.755 -31.626 1.00 74.88 96 ILE A C 1
ATOM 791 O O . ILE A 1 96 ? 24.595 0.174 -32.149 1.00 74.88 96 ILE A O 1
ATOM 795 N N . ALA A 1 97 ? 22.651 -0.794 -31.592 1.00 71.75 97 ALA A N 1
ATOM 796 C CA . ALA A 1 97 ? 21.768 0.224 -32.183 1.00 71.75 97 ALA A CA 1
ATOM 797 C C . ALA A 1 97 ? 21.735 1.548 -31.387 1.00 71.75 97 ALA A C 1
ATOM 799 O O . ALA A 1 97 ? 20.708 2.224 -31.306 1.00 71.75 97 ALA A O 1
ATOM 800 N N . LEU A 1 98 ? 22.855 1.908 -30.760 1.00 71.94 98 LEU A N 1
ATOM 801 C CA . LEU A 1 98 ? 23.036 3.199 -30.123 1.00 71.94 98 LEU A CA 1
ATOM 802 C C . LEU A 1 98 ? 23.633 4.163 -31.149 1.00 71.94 98 LEU A C 1
ATOM 804 O O . LEU A 1 98 ? 24.569 3.803 -31.866 1.00 71.94 98 LEU A O 1
ATOM 808 N N . PRO A 1 99 ? 23.112 5.393 -31.239 1.00 67.12 99 PRO A N 1
ATOM 809 C CA . PRO A 1 99 ? 23.639 6.363 -32.176 1.00 67.12 99 PRO A CA 1
ATOM 810 C C . PRO A 1 99 ? 25.091 6.705 -31.818 1.00 67.12 99 PRO A C 1
ATOM 812 O O . PRO A 1 99 ? 25.424 6.927 -30.654 1.00 67.12 99 PRO A O 1
ATOM 815 N N . GLN A 1 100 ? 25.953 6.769 -32.833 1.00 68.19 100 GLN A N 1
ATOM 816 C CA . GLN A 1 100 ? 27.406 6.895 -32.659 1.00 68.19 100 GLN A CA 1
ATOM 817 C C . GLN A 1 100 ? 27.824 8.160 -31.884 1.00 68.19 100 GLN A C 1
ATOM 819 O O . GLN A 1 100 ? 28.847 8.150 -31.207 1.00 68.19 100 GLN A O 1
ATOM 824 N N . PHE A 1 101 ? 27.000 9.216 -31.873 1.00 66.31 101 PHE A N 1
ATOM 825 C CA . PHE A 1 101 ? 27.257 10.418 -31.071 1.00 66.31 101 PHE A CA 1
ATOM 826 C C . PHE A 1 101 ? 27.212 10.172 -29.554 1.00 66.31 101 PHE A C 1
ATOM 828 O O . PHE A 1 101 ? 27.826 10.930 -28.819 1.00 66.31 101 PHE A O 1
ATOM 835 N N . LEU A 1 102 ? 26.504 9.147 -29.059 1.00 64.06 102 LEU A N 1
ATOM 836 C CA . LEU A 1 102 ? 26.507 8.812 -27.627 1.00 64.06 102 LEU A CA 1
ATOM 837 C C . LEU A 1 102 ? 27.774 8.065 -27.201 1.00 64.06 102 LEU A C 1
ATOM 839 O O . LEU A 1 102 ? 28.050 7.995 -26.010 1.00 64.06 102 LEU A O 1
ATOM 843 N N . LEU A 1 103 ? 28.512 7.485 -28.149 1.00 66.44 103 LEU A N 1
ATOM 844 C CA . LEU A 1 103 ? 29.686 6.650 -27.881 1.00 66.44 103 LEU A CA 1
ATOM 845 C C . LEU A 1 103 ? 31.001 7.348 -28.230 1.00 66.44 103 LEU A C 1
ATOM 847 O O . LEU A 1 103 ? 32.033 7.025 -27.646 1.00 66.44 103 LEU A O 1
ATOM 851 N N . ASN A 1 104 ? 30.975 8.317 -29.145 1.00 66.94 104 ASN A N 1
ATOM 852 C CA . ASN A 1 104 ? 32.139 9.144 -29.427 1.00 66.94 104 ASN A CA 1
ATOM 853 C C . ASN A 1 104 ? 32.400 10.041 -28.216 1.00 66.94 104 ASN A C 1
ATOM 855 O O . ASN A 1 104 ? 31.541 10.829 -27.835 1.00 66.94 104 ASN A O 1
ATOM 859 N N . ILE A 1 105 ? 33.575 9.925 -27.600 1.00 61.00 105 ILE A N 1
ATOM 860 C CA . ILE A 1 105 ? 34.015 10.758 -26.468 1.00 61.00 105 ILE A CA 1
ATOM 861 C C . ILE A 1 105 ? 34.589 12.071 -27.026 1.00 61.00 105 ILE A C 1
ATOM 863 O O . ILE A 1 105 ? 35.686 12.502 -26.687 1.00 61.00 105 ILE A O 1
ATOM 867 N N . ASP A 1 106 ? 33.853 12.708 -27.931 1.00 63.78 106 ASP A N 1
ATOM 868 C CA . ASP A 1 106 ? 34.136 14.083 -28.316 1.00 63.78 106 ASP A CA 1
ATOM 869 C C . ASP A 1 106 ? 33.523 14.983 -27.234 1.00 63.78 106 ASP A C 1
ATOM 871 O O . ASP A 1 106 ? 32.469 14.676 -26.673 1.00 63.78 106 ASP A O 1
ATOM 875 N N . GLY A 1 107 ? 34.191 16.080 -26.873 1.00 63.81 107 GLY A N 1
ATOM 876 C CA . GLY A 1 107 ? 33.897 16.839 -25.644 1.00 63.81 107 GLY A CA 1
ATOM 877 C C . GLY A 1 107 ? 32.428 17.255 -25.426 1.00 63.81 107 GLY A C 1
ATOM 878 O O . GLY A 1 107 ? 32.024 17.469 -24.285 1.00 63.81 107 GLY A O 1
ATOM 879 N N . ALA A 1 108 ? 31.607 17.318 -26.482 1.00 67.06 108 ALA A N 1
ATOM 880 C CA . ALA A 1 108 ? 30.173 17.606 -26.400 1.00 67.06 108 ALA A CA 1
ATOM 881 C C . ALA A 1 108 ? 29.321 16.418 -25.896 1.00 67.06 108 ALA A C 1
ATOM 883 O O . ALA A 1 108 ? 28.441 16.600 -25.053 1.00 67.06 108 ALA A O 1
ATOM 884 N N . SER A 1 109 ? 29.579 15.198 -26.366 1.00 69.44 109 SER A N 1
ATOM 885 C CA . SER A 1 109 ? 28.867 13.975 -25.962 1.00 69.44 109 SER A CA 1
ATOM 886 C C . SER A 1 109 ? 29.367 13.424 -24.628 1.00 69.44 109 SER A C 1
ATOM 888 O O . SER A 1 109 ? 28.572 12.907 -23.838 1.00 69.44 109 SER A O 1
ATOM 890 N N . GLY A 1 110 ? 30.649 13.641 -24.312 1.00 74.31 110 GLY A N 1
ATOM 891 C CA . GLY A 1 110 ? 31.204 13.356 -22.986 1.00 74.31 110 GLY A CA 1
ATOM 892 C C . GLY A 1 110 ? 30.501 14.132 -21.864 1.00 74.31 110 GLY A C 1
ATOM 893 O O . GLY A 1 110 ? 30.220 13.568 -20.807 1.00 74.31 110 GLY A O 1
ATOM 894 N N . GLY A 1 111 ? 30.129 15.395 -22.107 1.00 79.25 111 GLY A N 1
ATOM 895 C CA . GLY A 1 111 ? 29.380 16.206 -21.139 1.00 79.25 111 GLY A CA 1
ATOM 896 C C . GLY A 1 111 ? 27.979 15.659 -20.843 1.00 79.25 111 GLY A C 1
ATOM 897 O O . GLY A 1 111 ? 27.549 15.643 -19.690 1.00 79.25 111 GLY A O 1
ATOM 898 N N . ILE A 1 112 ? 27.287 15.147 -21.863 1.00 80.88 112 ILE A N 1
ATOM 899 C CA . ILE A 1 112 ? 25.945 14.557 -21.726 1.00 80.88 112 ILE A CA 1
ATOM 900 C C . ILE A 1 112 ? 26.014 13.236 -20.951 1.00 80.88 112 ILE A C 1
ATOM 902 O O . ILE A 1 112 ? 25.197 13.003 -20.058 1.00 80.88 112 ILE A O 1
ATOM 906 N N . LEU A 1 113 ? 27.016 12.398 -21.235 1.00 78.44 113 LEU A N 1
ATOM 907 C CA . LEU A 1 113 ? 27.259 11.170 -20.476 1.00 78.44 113 LEU A CA 1
ATOM 908 C C . LEU A 1 113 ? 27.608 11.460 -19.014 1.00 78.44 113 LEU A C 1
ATOM 910 O O . LEU A 1 113 ? 27.062 10.815 -18.122 1.00 78.44 113 LEU A O 1
ATOM 914 N N . LEU A 1 114 ? 28.466 12.449 -18.753 1.00 81.38 114 LEU A N 1
ATOM 915 C CA . LEU A 1 114 ? 28.849 12.827 -17.393 1.00 81.38 114 LEU A CA 1
ATOM 916 C C . LEU A 1 114 ? 27.643 13.353 -16.608 1.00 81.38 114 LEU A C 1
ATOM 918 O O . LEU A 1 114 ? 27.433 12.929 -15.475 1.00 81.38 114 LEU A O 1
ATOM 922 N N . LEU A 1 115 ? 26.805 14.202 -17.212 1.00 84.44 115 LEU A N 1
ATOM 923 C CA . LEU A 1 115 ? 25.552 14.647 -16.595 1.00 84.44 115 LEU A CA 1
ATOM 924 C C . LEU A 1 115 ? 24.598 13.481 -16.315 1.00 84.44 115 LEU A C 1
ATOM 926 O O . LEU A 1 115 ? 23.983 13.446 -15.250 1.00 84.44 115 LEU A O 1
ATOM 930 N N . GLY A 1 116 ? 24.505 12.511 -17.228 1.00 84.69 116 GLY A N 1
ATOM 931 C CA . GLY A 1 116 ? 23.730 11.289 -17.019 1.00 84.69 116 GLY A CA 1
ATOM 932 C C . GLY A 1 116 ? 24.243 10.472 -15.830 1.00 84.69 116 GLY A C 1
ATOM 933 O O . GLY A 1 116 ? 23.465 10.109 -14.947 1.00 84.69 116 GLY A O 1
ATOM 934 N N . ILE A 1 117 ? 25.557 10.245 -15.759 1.00 87.50 117 ILE A N 1
ATOM 935 C CA . ILE A 1 117 ? 26.202 9.509 -14.663 1.00 87.50 117 ILE A CA 1
ATOM 936 C C . ILE A 1 117 ? 26.029 10.257 -13.339 1.00 87.50 117 ILE A C 1
ATOM 938 O O . ILE A 1 117 ? 25.626 9.658 -12.350 1.00 87.50 117 ILE A O 1
ATOM 942 N N . VAL A 1 118 ? 26.258 11.569 -13.300 1.00 90.31 118 VAL A N 1
ATOM 943 C CA . VAL A 1 118 ? 26.067 12.385 -12.089 1.00 90.31 118 VAL A CA 1
ATOM 944 C C . VAL A 1 118 ? 24.598 12.387 -11.651 1.00 90.31 118 VAL A C 1
ATOM 946 O O . VAL A 1 118 ? 24.304 12.234 -10.464 1.00 90.31 118 VAL A O 1
ATOM 949 N N . GLY A 1 119 ? 23.660 12.489 -12.592 1.00 90.50 119 GLY A N 1
ATOM 950 C CA . GLY A 1 119 ? 22.229 12.415 -12.310 1.00 90.50 119 GLY A CA 1
ATOM 951 C C . GLY A 1 119 ? 21.820 11.084 -11.674 1.00 90.50 119 GLY A C 1
ATOM 952 O O . GLY A 1 119 ? 21.129 11.058 -10.654 1.00 90.50 119 GLY A O 1
ATOM 953 N N . VAL A 1 120 ? 22.283 9.971 -12.239 1.00 90.81 120 VAL A N 1
ATOM 954 C CA . VAL A 1 120 ? 21.897 8.626 -11.788 1.00 90.81 120 VAL A CA 1
ATOM 955 C C . VAL A 1 120 ? 22.687 8.169 -10.561 1.00 90.81 120 VAL A C 1
ATOM 957 O O . VAL A 1 120 ? 22.127 7.512 -9.692 1.00 90.81 120 VAL A O 1
ATOM 960 N N . CYS A 1 121 ? 23.968 8.511 -10.450 1.00 89.06 121 CYS A N 1
ATOM 961 C CA . CYS A 1 121 ? 24.828 8.034 -9.366 1.00 89.06 121 CYS A CA 1
ATOM 962 C C . CYS A 1 121 ? 24.847 8.964 -8.150 1.00 89.06 121 CYS A C 1
ATOM 964 O O . CYS A 1 121 ? 25.145 8.497 -7.056 1.00 89.06 121 CYS A O 1
ATOM 966 N N . ILE A 1 122 ? 24.541 10.257 -8.309 1.00 90.06 122 ILE A N 1
ATOM 967 C CA . ILE A 1 122 ? 24.593 11.227 -7.204 1.00 90.06 122 ILE A CA 1
ATOM 968 C C . ILE A 1 122 ? 23.196 11.741 -6.874 1.00 90.06 122 ILE A C 1
ATOM 970 O O . ILE A 1 122 ? 22.738 11.578 -5.744 1.00 90.06 122 ILE A O 1
ATOM 974 N N . LEU A 1 123 ? 22.487 12.326 -7.844 1.00 92.25 123 LEU A N 1
ATOM 975 C CA . LEU A 1 123 ? 21.178 12.929 -7.570 1.00 92.25 123 LEU A CA 1
ATOM 976 C C . LEU A 1 123 ? 20.126 11.885 -7.190 1.00 92.25 123 LEU A C 1
ATOM 978 O O . LEU A 1 123 ? 19.405 12.088 -6.216 1.00 92.25 123 LEU A O 1
ATOM 982 N N . PHE A 1 124 ? 20.046 10.765 -7.908 1.00 93.38 124 PHE A N 1
ATOM 983 C CA . PHE A 1 124 ? 19.041 9.742 -7.617 1.00 93.38 124 PHE A CA 1
ATOM 984 C C . PHE A 1 124 ? 19.206 9.120 -6.212 1.00 93.38 124 PHE A C 1
ATOM 986 O O . PHE A 1 124 ? 18.223 9.124 -5.463 1.00 93.38 124 PHE A O 1
ATOM 993 N N . PRO A 1 125 ? 20.405 8.679 -5.772 1.00 93.62 125 PRO A N 1
ATOM 994 C CA . PRO A 1 125 ? 20.601 8.199 -4.406 1.00 93.62 125 PRO A CA 1
ATOM 995 C C . PRO A 1 125 ? 20.389 9.286 -3.358 1.00 93.62 125 PRO A C 1
ATOM 997 O O . PRO A 1 125 ? 19.839 8.992 -2.303 1.00 93.62 125 PRO A O 1
ATOM 1000 N N . LEU A 1 126 ? 20.763 10.539 -3.638 1.00 93.25 126 LEU A N 1
ATOM 1001 C CA . LEU A 1 126 ? 20.546 11.651 -2.712 1.00 93.25 126 LEU A CA 1
ATOM 1002 C C . LEU A 1 126 ? 19.053 11.924 -2.517 1.00 93.25 126 LEU A C 1
ATOM 1004 O O . LEU A 1 126 ? 18.596 12.022 -1.382 1.00 93.25 126 LEU A O 1
ATOM 1008 N N . VAL A 1 127 ? 18.269 11.986 -3.594 1.00 92.62 127 VAL A N 1
ATOM 1009 C CA . VAL A 1 127 ? 16.811 12.164 -3.514 1.00 92.62 127 VAL A CA 1
ATOM 1010 C C . VAL A 1 127 ? 16.166 10.978 -2.800 1.00 92.62 127 VAL A C 1
ATOM 1012 O O . VAL A 1 127 ? 15.341 11.178 -1.907 1.00 92.62 127 VAL A O 1
ATOM 1015 N N . ALA A 1 128 ? 16.572 9.749 -3.130 1.00 91.62 128 ALA A N 1
ATOM 1016 C CA . ALA A 1 128 ? 16.098 8.553 -2.443 1.00 91.62 128 ALA A CA 1
ATOM 1017 C C . ALA A 1 128 ? 16.439 8.588 -0.945 1.00 91.62 128 ALA A C 1
ATOM 1019 O O . ALA A 1 128 ? 15.567 8.318 -0.122 1.00 91.62 128 ALA A O 1
ATOM 1020 N N . ALA A 1 129 ? 17.657 8.994 -0.581 1.00 89.50 129 ALA A N 1
ATOM 1021 C CA . ALA A 1 129 ? 18.095 9.141 0.802 1.00 89.50 129 ALA A CA 1
ATOM 1022 C C . ALA A 1 129 ? 17.316 10.240 1.531 1.00 89.50 129 ALA A C 1
ATOM 1024 O O . ALA A 1 129 ? 16.861 10.013 2.646 1.00 89.50 129 ALA A O 1
ATOM 1025 N N . VAL A 1 130 ? 17.083 11.401 0.912 1.00 91.44 130 VAL A N 1
ATOM 1026 C CA . VAL A 1 130 ? 16.282 12.482 1.507 1.00 91.44 130 VAL A CA 1
ATOM 1027 C C . VAL A 1 130 ? 14.843 12.030 1.734 1.00 91.44 130 VAL A C 1
ATOM 1029 O O . VAL A 1 130 ? 14.305 12.257 2.817 1.00 91.44 130 VAL A O 1
ATOM 1032 N N . ILE A 1 131 ? 14.219 11.356 0.763 1.00 87.38 131 ILE A N 1
ATOM 1033 C CA . ILE A 1 131 ? 12.863 10.809 0.915 1.00 87.38 131 ILE A CA 1
ATOM 1034 C C . ILE A 1 131 ? 12.845 9.746 2.015 1.00 87.38 131 ILE A C 1
ATOM 1036 O O . ILE A 1 131 ? 11.957 9.767 2.868 1.00 87.38 131 ILE A O 1
ATOM 1040 N N . PHE A 1 132 ? 13.820 8.839 2.013 1.00 86.19 132 PHE A N 1
ATOM 1041 C CA . PHE A 1 132 ? 13.930 7.768 2.993 1.00 86.19 132 PHE A CA 1
ATOM 1042 C C . PHE A 1 132 ? 14.130 8.320 4.403 1.00 86.19 132 PHE A C 1
ATOM 1044 O O . PHE A 1 132 ? 13.357 7.975 5.285 1.00 86.19 132 PHE A O 1
ATOM 1051 N N . LEU A 1 133 ? 15.074 9.238 4.615 1.00 82.00 133 LEU A N 1
ATOM 1052 C CA . LEU A 1 133 ? 15.324 9.878 5.910 1.00 82.00 133 LEU A CA 1
ATOM 1053 C C . LEU A 1 133 ? 14.123 10.717 6.364 1.00 82.00 133 LEU A C 1
ATOM 1055 O O . LEU A 1 133 ? 13.705 10.630 7.519 1.00 82.00 133 LEU A O 1
ATOM 1059 N N . SER A 1 134 ? 13.505 11.471 5.450 1.00 79.62 134 SER A N 1
ATOM 1060 C CA . SER A 1 134 ? 12.319 12.281 5.759 1.00 79.62 134 SER A CA 1
ATOM 1061 C C . SER A 1 134 ? 11.106 11.433 6.137 1.00 79.62 134 SER A C 1
ATOM 1063 O O . SER A 1 134 ? 10.292 11.868 6.952 1.00 79.62 134 SER A O 1
ATOM 1065 N N . ARG A 1 135 ? 10.950 10.241 5.545 1.00 74.81 135 ARG A N 1
ATOM 1066 C CA . ARG A 1 135 ? 9.894 9.285 5.913 1.00 74.81 135 ARG A CA 1
ATOM 1067 C C . ARG A 1 135 ? 10.264 8.523 7.184 1.00 74.81 135 ARG A C 1
ATOM 1069 O O . ARG A 1 135 ? 9.458 8.464 8.105 1.00 74.81 135 ARG A O 1
ATOM 1076 N N . SER A 1 136 ? 11.490 8.021 7.274 1.00 72.12 136 SER A N 1
ATOM 1077 C CA . SER A 1 136 ? 11.985 7.228 8.400 1.00 72.12 136 SER A CA 1
ATOM 1078 C C . SER A 1 136 ? 11.994 8.008 9.711 1.00 72.12 136 SER A C 1
ATOM 1080 O O . SER A 1 136 ? 11.791 7.409 10.756 1.00 72.12 136 SER A O 1
ATOM 1082 N N . SER A 1 137 ? 12.198 9.328 9.683 1.00 71.81 137 SER A N 1
ATOM 1083 C CA . SER A 1 137 ? 12.141 10.147 10.899 1.00 71.81 137 SER A CA 1
ATOM 1084 C C . SER A 1 137 ? 10.712 10.414 11.390 1.00 71.81 137 SER A C 1
ATOM 1086 O O . SER A 1 137 ? 10.536 10.842 12.529 1.00 71.81 137 SER A O 1
ATOM 1088 N N . LYS A 1 138 ? 9.688 10.238 10.543 1.00 76.00 138 LYS A N 1
ATOM 1089 C CA . LYS A 1 138 ? 8.299 10.616 10.864 1.00 76.00 138 LYS A CA 1
ATOM 1090 C C . LYS A 1 138 ? 7.458 9.448 11.373 1.00 76.00 138 LYS A C 1
ATOM 1092 O O . LYS A 1 138 ? 6.527 9.680 12.148 1.00 76.00 138 LYS A O 1
ATOM 1097 N N . TYR A 1 139 ? 7.779 8.224 10.962 1.00 76.44 139 TYR A N 1
ATOM 1098 C CA . TYR A 1 139 ? 6.993 7.026 11.248 1.00 76.44 139 TYR A CA 1
ATOM 1099 C C . TYR A 1 139 ? 7.802 5.995 12.044 1.00 76.44 139 TYR A C 1
ATOM 1101 O O . TYR A 1 139 ? 8.974 5.771 11.761 1.00 76.44 139 TYR A O 1
ATOM 1109 N N . THR A 1 140 ? 7.148 5.332 12.998 1.00 71.12 140 THR A N 1
ATOM 1110 C CA . THR A 1 140 ? 7.676 4.144 13.692 1.00 71.12 140 THR A CA 1
ATOM 1111 C C . THR A 1 140 ? 7.677 2.912 12.771 1.00 71.12 140 THR A C 1
ATOM 1113 O O . THR A 1 140 ? 7.105 2.940 11.678 1.00 71.12 140 THR A O 1
ATOM 1116 N N . GLY A 1 141 ? 8.255 1.797 13.232 1.00 69.38 141 GLY A N 1
ATOM 1117 C CA . GLY A 1 141 ? 8.366 0.539 12.478 1.00 69.38 141 GLY A CA 1
ATOM 1118 C C . GLY A 1 141 ? 7.034 -0.021 11.954 1.00 69.38 141 GLY A C 1
ATOM 1119 O O . GLY A 1 141 ? 7.012 -0.622 10.885 1.00 69.38 141 GLY A O 1
ATOM 1120 N N . ASN A 1 142 ? 5.912 0.248 12.633 1.00 71.88 142 ASN A N 1
ATOM 1121 C CA . ASN A 1 142 ? 4.571 -0.165 12.187 1.00 71.88 142 ASN A CA 1
ATOM 1122 C C . ASN A 1 142 ? 3.792 0.963 11.466 1.00 71.88 142 ASN A C 1
ATOM 1124 O O . ASN A 1 142 ? 2.560 0.953 11.460 1.00 71.88 142 ASN A O 1
ATOM 1128 N N . ASN A 1 143 ? 4.482 1.941 10.864 1.00 76.06 143 ASN A N 1
ATOM 1129 C CA . ASN A 1 143 ? 3.902 3.066 10.104 1.00 76.06 143 ASN A CA 1
ATOM 1130 C C . ASN A 1 143 ? 2.978 4.013 10.901 1.00 76.06 143 ASN A C 1
ATOM 1132 O O . ASN A 1 143 ? 2.139 4.707 10.328 1.00 76.06 143 ASN A O 1
ATOM 1136 N N . VAL A 1 144 ? 3.140 4.091 12.221 1.00 75.69 144 VAL A N 1
ATOM 1137 C CA . VAL A 1 144 ? 2.446 5.069 13.078 1.00 75.69 144 VAL A CA 1
ATOM 1138 C C . VAL A 1 144 ? 3.298 6.331 13.229 1.00 75.69 144 VAL A C 1
ATOM 1140 O O . VAL A 1 144 ? 4.504 6.261 13.446 1.00 75.69 144 VAL A O 1
ATOM 1143 N N . MET A 1 145 ? 2.684 7.506 13.115 1.00 76.44 145 MET A N 1
ATOM 1144 C CA . MET A 1 145 ? 3.404 8.777 13.210 1.00 76.44 145 MET A CA 1
ATOM 1145 C C . MET A 1 145 ? 3.888 9.043 14.645 1.00 76.44 145 MET A C 1
ATOM 1147 O O . MET A 1 145 ? 3.109 8.936 15.596 1.00 76.44 145 MET A O 1
ATOM 1151 N N . HIS A 1 146 ? 5.144 9.472 14.816 1.00 70.50 146 HIS A N 1
ATOM 1152 C CA . HIS A 1 146 ? 5.698 9.788 16.145 1.00 70.50 146 HIS A CA 1
ATOM 1153 C C . HIS A 1 146 ? 4.917 10.888 16.879 1.00 70.50 146 HIS A C 1
ATOM 1155 O O . HIS A 1 146 ? 4.776 10.842 18.098 1.00 70.50 146 HIS A O 1
ATOM 1161 N N . GLN A 1 147 ? 4.350 11.846 16.144 1.00 71.19 147 GLN A N 1
ATOM 1162 C CA . GLN A 1 147 ? 3.508 12.900 16.714 1.00 71.19 147 GLN A CA 1
ATOM 1163 C C . GLN A 1 147 ? 2.178 12.361 17.275 1.00 71.19 147 GLN A C 1
ATOM 1165 O O . GLN A 1 147 ? 1.681 12.862 18.282 1.00 71.19 147 GLN A O 1
ATOM 1170 N N . THR A 1 148 ? 1.592 11.326 16.665 1.00 73.44 148 THR A N 1
ATOM 1171 C CA . THR A 1 148 ? 0.383 10.673 17.202 1.00 73.44 148 THR A CA 1
ATOM 1172 C C . THR A 1 148 ? 0.691 10.024 18.545 1.00 73.44 148 THR A C 1
ATOM 1174 O O . THR A 1 148 ? -0.060 10.168 19.508 1.00 73.44 148 THR A O 1
ATOM 1177 N N . LEU A 1 149 ? 1.840 9.358 18.615 1.00 64.81 149 LEU A N 1
ATOM 1178 C CA . LEU A 1 149 ? 2.320 8.704 19.816 1.00 64.81 149 LEU A CA 1
ATOM 1179 C C . LEU A 1 149 ? 2.624 9.714 20.940 1.00 64.81 149 LEU A C 1
ATOM 1181 O O . LEU A 1 149 ? 2.210 9.507 22.078 1.00 64.81 149 LEU A O 1
ATOM 1185 N N . SER A 1 150 ? 3.290 10.834 20.635 1.00 65.31 150 SER A N 1
ATOM 1186 C CA . SER A 1 150 ? 3.555 11.886 21.629 1.00 65.31 150 SER A CA 1
ATOM 1187 C C . SER A 1 150 ? 2.273 12.539 22.150 1.00 65.31 150 SER A C 1
ATOM 1189 O O . SER A 1 150 ? 2.147 12.768 23.352 1.00 65.31 150 SER A O 1
ATOM 1191 N N . THR A 1 151 ? 1.293 12.771 21.273 1.00 65.19 151 THR A N 1
ATOM 1192 C CA . THR A 1 151 ? -0.030 13.288 21.655 1.00 65.19 151 THR A CA 1
ATOM 1193 C C . THR A 1 151 ? -0.724 12.332 22.624 1.00 65.19 151 THR A C 1
ATOM 1195 O O . THR A 1 151 ? -1.229 12.753 23.661 1.00 65.19 151 THR A O 1
ATOM 1198 N N . TYR A 1 152 ? -0.688 11.031 22.336 1.00 65.44 152 TYR A N 1
ATOM 1199 C CA . TYR A 1 152 ? -1.234 10.013 23.229 1.00 65.44 152 TYR A CA 1
ATOM 1200 C C . TYR A 1 152 ? -0.573 10.025 24.613 1.00 65.44 152 TYR A C 1
ATOM 1202 O O . TYR A 1 152 ? -1.274 9.981 25.624 1.00 65.44 152 TYR A O 1
ATOM 1210 N N . TYR A 1 153 ? 0.755 10.145 24.677 1.00 61.81 153 TYR A N 1
ATOM 1211 C CA . TYR A 1 153 ? 1.469 10.234 25.953 1.00 61.81 153 TYR A CA 1
ATOM 1212 C C . TYR A 1 153 ? 1.139 11.481 26.751 1.00 61.81 153 TYR A C 1
ATOM 1214 O O . TYR A 1 153 ? 1.027 11.405 27.971 1.00 61.81 153 TYR A O 1
ATOM 1222 N N . TYR A 1 154 ? 0.960 12.609 26.072 1.00 62.88 154 TYR A N 1
ATOM 1223 C CA . TYR A 1 154 ? 0.561 13.846 26.726 1.00 62.88 154 TYR A CA 1
ATOM 1224 C C . TYR A 1 154 ? -0.816 13.717 27.398 1.00 62.88 154 TYR A C 1
ATOM 1226 O O . TYR A 1 154 ? -1.013 14.201 28.513 1.00 62.88 154 TYR A O 1
ATOM 1234 N N . PHE A 1 155 ? -1.760 13.029 26.749 1.00 61.50 155 PHE A N 1
ATOM 1235 C CA . PHE A 1 155 ? -3.111 12.844 27.284 1.00 61.50 155 PHE A CA 1
ATOM 1236 C C . PHE A 1 155 ? -3.237 11.686 28.287 1.00 61.50 155 PHE A C 1
ATOM 1238 O O . PHE A 1 155 ? -4.132 11.710 29.137 1.00 61.50 155 PHE A O 1
ATOM 1245 N N . MET A 1 156 ? -2.367 10.670 28.236 1.00 60.12 156 MET A N 1
ATOM 1246 C CA . MET A 1 156 ? -2.479 9.518 29.131 1.00 60.12 156 MET A CA 1
ATOM 1247 C C . MET A 1 156 ? -1.954 9.829 30.539 1.00 60.12 156 MET A C 1
ATOM 1249 O O . MET A 1 156 ? -0.768 10.066 30.747 1.00 60.12 156 MET A O 1
ATOM 1253 N N . LYS A 1 157 ? -2.831 9.717 31.543 1.00 60.75 157 LYS A N 1
ATOM 1254 C CA . LYS A 1 157 ? -2.452 9.774 32.966 1.00 60.75 157 LYS A CA 1
ATOM 1255 C C . LYS A 1 157 ? -2.394 8.364 33.574 1.00 60.75 157 LYS A C 1
ATOM 1257 O O . LYS A 1 157 ? -3.197 7.511 33.195 1.00 60.75 157 LYS A O 1
ATOM 1262 N N . PRO A 1 158 ? -1.550 8.118 34.593 1.00 55.44 158 PRO A N 1
ATOM 1263 C CA . PRO A 1 158 ? -1.445 6.811 35.257 1.00 55.44 158 PRO A CA 1
ATOM 1264 C C . PRO A 1 158 ? -2.753 6.305 35.893 1.00 55.44 158 PRO A C 1
ATOM 1266 O O . PRO A 1 158 ? -2.919 5.111 36.111 1.00 55.44 158 PRO A O 1
ATOM 1269 N N . SER A 1 159 ? -3.702 7.194 36.199 1.00 52.69 159 SER A N 1
ATOM 1270 C CA . SER A 1 159 ? -5.011 6.842 36.765 1.00 52.69 159 SER A CA 1
ATOM 1271 C C . SER A 1 159 ? -6.109 6.621 35.719 1.00 52.69 159 SER A C 1
ATOM 1273 O O . SER A 1 159 ? -7.204 6.194 36.099 1.00 52.69 159 SER A O 1
ATOM 1275 N N . LEU A 1 160 ? -5.848 6.882 34.428 1.00 52.22 160 LEU A N 1
ATOM 1276 C CA . LEU A 1 160 ? -6.862 6.753 33.383 1.00 52.22 160 LEU A CA 1
ATOM 1277 C C . LEU A 1 160 ? -7.243 5.280 33.188 1.00 52.22 160 LEU A C 1
ATOM 1279 O O . LEU A 1 160 ? -6.442 4.444 32.770 1.00 52.22 160 LEU A O 1
ATOM 1283 N N . ALA A 1 161 ? -8.510 4.969 33.446 1.00 50.81 161 ALA A N 1
ATOM 1284 C CA . ALA A 1 161 ? -9.154 3.852 32.779 1.00 50.81 161 ALA A CA 1
ATOM 1285 C C . ALA A 1 161 ? -9.554 4.342 31.374 1.00 50.81 161 ALA A C 1
ATOM 1287 O O . ALA A 1 161 ? -10.079 5.447 31.278 1.00 50.81 161 ALA A O 1
ATOM 1288 N N . PRO A 1 162 ? -9.413 3.550 30.297 1.00 46.97 162 PRO A N 1
ATOM 1289 C CA . PRO A 1 162 ? -9.791 3.971 28.935 1.00 46.97 162 PRO A CA 1
ATOM 1290 C C . PRO A 1 162 ? -11.230 4.478 28.815 1.00 46.97 162 PRO A C 1
ATOM 1292 O O . PRO A 1 162 ? -11.576 5.213 27.900 1.00 46.97 162 PRO A O 1
ATOM 1295 N N . ARG A 1 163 ? -12.085 4.074 29.758 1.00 43.97 163 ARG A N 1
ATOM 1296 C CA . ARG A 1 163 ? -13.484 4.480 29.816 1.00 43.97 163 ARG A CA 1
ATOM 1297 C C . ARG A 1 163 ? -13.700 5.868 30.395 1.00 43.97 163 ARG A C 1
ATOM 1299 O O . ARG A 1 163 ? -14.767 6.393 30.139 1.00 43.97 163 ARG A O 1
ATOM 1306 N N . SER A 1 164 ? -12.789 6.457 31.173 1.00 45.72 164 SER A N 1
ATOM 1307 C CA . SER A 1 164 ? -13.084 7.772 31.764 1.00 45.72 164 SER A CA 1
ATOM 1308 C C . SER A 1 164 ? -13.167 8.876 30.713 1.00 45.72 164 SER A C 1
ATOM 1310 O O . SER A 1 164 ? -13.860 9.844 30.964 1.00 45.72 164 SER A O 1
ATOM 1312 N N . GLU A 1 165 ? -12.545 8.701 29.540 1.00 44.91 165 GLU A N 1
ATOM 1313 C CA . GLU A 1 165 ? -12.613 9.662 28.425 1.00 44.91 165 GLU A CA 1
ATOM 1314 C C . GLU A 1 165 ? -13.601 9.251 27.316 1.00 44.91 165 GLU A C 1
ATOM 1316 O O . GLU A 1 165 ? -14.257 10.116 26.751 1.00 44.91 165 GLU A O 1
ATOM 1321 N N . LEU A 1 166 ? -13.818 7.947 27.069 1.00 43.91 166 LEU A N 1
ATOM 1322 C CA . LEU A 1 166 ? -14.931 7.473 26.216 1.00 43.91 166 LEU A CA 1
ATOM 1323 C C . LEU A 1 166 ? -16.312 7.584 26.901 1.00 43.91 166 LEU A C 1
ATOM 1325 O O . LEU A 1 166 ? -17.342 7.528 26.242 1.00 43.91 166 LEU A O 1
ATOM 1329 N N . ASN A 1 167 ? -16.337 7.753 28.226 1.00 40.31 167 ASN A N 1
ATOM 1330 C CA . ASN A 1 167 ? -17.477 8.209 29.026 1.00 40.31 167 ASN A CA 1
ATOM 1331 C C . ASN A 1 167 ? -17.072 9.495 29.772 1.00 40.31 167 ASN A C 1
ATOM 1333 O O . ASN A 1 167 ? -17.163 9.544 31.003 1.00 40.31 167 ASN A O 1
ATOM 1337 N N . LEU A 1 168 ? -16.590 10.529 29.068 1.00 38.31 168 LEU A N 1
ATOM 1338 C CA . LEU A 1 168 ? -16.481 11.844 29.703 1.00 38.31 168 LEU A CA 1
ATOM 1339 C C . LEU A 1 168 ? -17.889 12.300 30.108 1.00 38.31 168 LEU A C 1
ATOM 1341 O 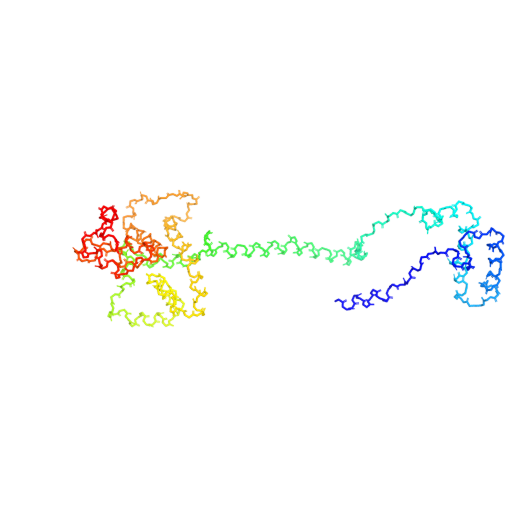O . LEU A 1 168 ? -18.822 12.311 29.303 1.00 38.31 168 LEU A O 1
ATOM 1345 N N . ASP A 1 169 ? -18.016 12.653 31.379 1.00 38.00 169 ASP A N 1
ATOM 1346 C CA . ASP A 1 169 ? -19.232 13.055 32.068 1.00 38.00 169 ASP A CA 1
ATOM 1347 C C . ASP A 1 169 ? -20.132 13.974 31.208 1.00 38.00 169 ASP A C 1
ATOM 1349 O O . ASP A 1 169 ? -19.769 15.090 30.813 1.00 38.00 169 ASP A O 1
ATOM 1353 N N . LEU A 1 170 ? -21.326 13.466 30.892 1.00 42.41 170 LEU A N 1
ATOM 1354 C CA . LEU A 1 170 ? -22.184 13.848 29.762 1.00 42.41 170 LEU A CA 1
ATOM 1355 C C . LEU A 1 170 ? -22.803 15.261 29.846 1.00 42.41 170 LEU A C 1
ATOM 1357 O O . LEU A 1 170 ? -23.688 15.587 29.047 1.00 42.41 170 LEU A O 1
ATOM 1361 N N . LYS A 1 171 ? -22.428 16.089 30.828 1.00 39.75 171 LYS A N 1
ATOM 1362 C CA . LYS A 1 171 ? -23.086 17.381 31.100 1.00 39.75 171 LYS A CA 1
ATOM 1363 C C . LYS A 1 171 ? -22.193 18.611 30.950 1.00 39.75 171 LYS A C 1
ATOM 1365 O O . LYS A 1 171 ? -22.656 19.561 30.332 1.00 39.75 171 LYS A O 1
ATOM 1370 N N . ASN A 1 172 ? -20.938 18.591 31.405 1.00 38.88 172 ASN A N 1
ATOM 1371 C CA 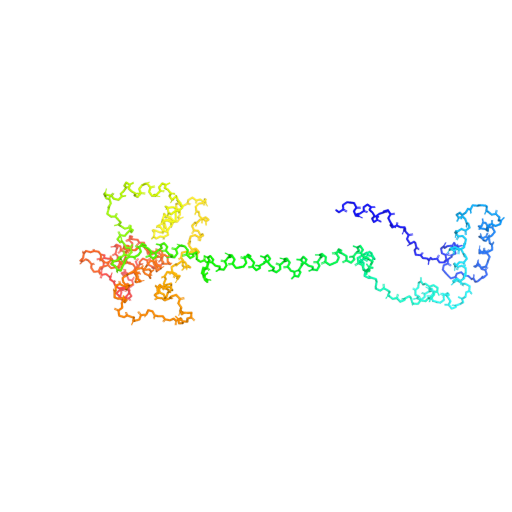. ASN A 1 172 ? -20.044 19.757 31.271 1.00 38.88 172 ASN A CA 1
ATOM 1372 C C . ASN A 1 172 ? -19.118 19.681 30.050 1.00 38.88 172 ASN A C 1
ATOM 1374 O O . ASN A 1 172 ? -18.737 20.712 29.506 1.00 38.88 172 ASN A O 1
ATOM 1378 N N . SER A 1 173 ? -18.817 18.478 29.557 1.00 40.34 173 SER A N 1
ATOM 1379 C CA . SER A 1 173 ? -17.922 18.315 28.411 1.00 40.34 173 SER A CA 1
ATOM 1380 C C . SER A 1 173 ? -18.583 18.580 27.062 1.00 40.34 173 SER A C 1
ATOM 1382 O O . SER A 1 173 ? -17.900 18.948 26.119 1.00 40.34 173 SER A O 1
ATOM 1384 N N . LYS A 1 174 ? -19.914 18.475 26.949 1.00 44.19 174 LYS A N 1
ATOM 1385 C CA . LYS A 1 174 ? -20.630 18.580 25.664 1.00 44.19 174 LYS A CA 1
ATOM 1386 C C . LYS A 1 174 ? -20.323 19.854 24.875 1.00 44.19 174 LYS A C 1
ATOM 1388 O O . LYS A 1 174 ? -20.360 19.813 23.652 1.00 44.19 174 LYS A O 1
ATOM 1393 N N . GLN A 1 175 ? -20.024 20.971 25.538 1.00 47.09 175 GLN A N 1
ATOM 1394 C CA . GLN A 1 175 ? -19.744 22.245 24.869 1.00 47.09 175 GLN A CA 1
ATOM 1395 C C . GLN A 1 175 ? -18.304 22.334 24.337 1.00 47.09 175 GLN A C 1
ATOM 1397 O O . GLN A 1 175 ? -18.102 22.807 23.217 1.00 47.09 175 GLN A O 1
ATOM 1402 N N . GLU A 1 176 ? -17.318 21.853 25.099 1.00 46.53 176 GLU A N 1
ATOM 1403 C CA . GLU A 1 176 ? -15.920 21.756 24.654 1.00 46.53 176 GLU A CA 1
ATOM 1404 C C . GLU A 1 176 ? -15.730 20.613 23.659 1.00 46.53 176 GLU A C 1
ATOM 1406 O O . GLU A 1 176 ? -15.122 20.821 22.615 1.00 46.53 176 GLU A O 1
ATOM 1411 N N . GLN A 1 177 ? -16.360 19.463 23.900 1.00 47.53 177 GLN A N 1
ATOM 1412 C CA . GLN A 1 177 ? -16.486 18.369 22.945 1.00 47.53 177 GLN A CA 1
ATOM 1413 C C . GLN A 1 177 ? -17.138 18.849 21.654 1.00 47.53 177 GLN A C 1
ATOM 1415 O O . GLN A 1 177 ? -16.553 18.675 20.600 1.00 47.53 177 GLN A O 1
ATOM 1420 N N . ALA A 1 178 ? -18.292 19.523 21.674 1.00 53.16 178 ALA A N 1
ATOM 1421 C CA . ALA A 1 178 ? -18.911 20.001 20.433 1.00 53.16 178 ALA A CA 1
ATOM 1422 C C . ALA A 1 178 ? -18.022 20.992 19.661 1.00 53.16 178 ALA A C 1
ATOM 1424 O O . ALA A 1 178 ? -18.080 21.020 18.433 1.00 53.16 178 ALA A O 1
ATOM 1425 N N . LYS A 1 179 ? -17.194 21.796 20.345 1.00 56.66 179 LYS A N 1
ATOM 1426 C CA . LYS A 1 179 ? -16.180 22.642 19.691 1.00 56.66 179 LYS A CA 1
ATOM 1427 C C . LYS A 1 179 ? -15.019 21.809 19.131 1.00 56.66 179 LYS A C 1
ATOM 1429 O O . LYS A 1 179 ? -14.635 22.027 17.986 1.00 56.66 179 LYS A O 1
ATOM 1434 N N . PHE A 1 180 ? -14.520 20.834 19.884 1.00 54.78 180 PHE A N 1
ATOM 1435 C CA . PHE A 1 180 ? -13.448 19.914 19.493 1.00 54.78 180 PHE A CA 1
ATOM 1436 C C . PHE A 1 180 ? -13.846 19.012 18.310 1.00 54.78 180 PHE A C 1
ATOM 1438 O O . PHE A 1 180 ? -13.137 18.940 17.310 1.00 54.78 180 PHE A O 1
ATOM 1445 N N . TRP A 1 181 ? -15.033 18.408 18.359 1.00 54.06 181 TRP A N 1
ATOM 1446 C CA . TRP A 1 181 ? -15.630 17.596 17.296 1.00 54.06 181 TRP A CA 1
ATOM 1447 C C . TRP A 1 181 ? -15.876 18.406 16.016 1.00 54.06 181 TRP A C 1
ATOM 1449 O O . TRP A 1 181 ? -15.728 17.878 14.916 1.00 54.06 181 TRP A O 1
ATOM 1459 N N . LYS A 1 182 ? -16.188 19.707 16.137 1.00 60.75 182 LYS A N 1
ATOM 1460 C CA . LYS A 1 182 ? -16.259 20.631 14.989 1.00 60.75 182 LYS A CA 1
ATOM 1461 C C . LYS A 1 182 ? -14.882 20.971 14.409 1.00 60.75 182 LYS A C 1
ATOM 1463 O O . LYS A 1 182 ? -14.792 21.230 13.214 1.00 60.75 182 LYS A O 1
ATOM 1468 N N . GLN A 1 183 ? -13.830 20.982 15.228 1.00 64.25 183 GLN A N 1
ATOM 1469 C CA . GLN A 1 183 ? -12.455 21.265 14.795 1.00 64.25 183 GLN A CA 1
ATOM 1470 C C . GLN A 1 183 ? -11.758 20.043 14.176 1.00 64.25 183 GLN A C 1
ATOM 1472 O O . GLN A 1 183 ? -10.915 20.207 13.294 1.00 64.25 183 GLN A O 1
ATOM 1477 N N . HIS A 1 184 ? -12.129 18.825 14.581 1.00 68.25 184 HIS A N 1
ATOM 1478 C CA . HIS A 1 184 ? -11.507 17.584 14.112 1.00 68.25 184 HIS A CA 1
ATOM 1479 C C . HIS A 1 184 ? -12.540 16.569 13.589 1.00 68.25 184 HIS A C 1
ATOM 1481 O O . HIS A 1 184 ? -12.743 15.518 14.204 1.00 68.25 184 HIS A O 1
ATOM 1487 N N . PRO A 1 185 ? -13.157 16.819 12.417 1.00 74.94 185 PRO A N 1
ATOM 1488 C CA . PRO A 1 185 ? -14.186 15.936 11.854 1.00 74.94 185 PRO A CA 1
ATOM 1489 C C . PRO A 1 185 ? -13.676 14.513 11.577 1.00 74.94 185 PRO A C 1
ATOM 1491 O O . PRO A 1 185 ? -14.437 13.552 11.651 1.00 74.94 185 PRO A O 1
ATOM 1494 N N . ALA A 1 186 ? -12.377 14.357 11.304 1.00 74.69 186 ALA A N 1
ATOM 1495 C CA . ALA A 1 186 ? -11.758 13.054 11.082 1.00 74.69 186 ALA A CA 1
ATOM 1496 C C . ALA A 1 186 ? -11.773 12.164 12.338 1.00 74.69 186 ALA A C 1
ATOM 1498 O O . ALA A 1 186 ? -12.017 10.968 12.216 1.00 74.69 186 ALA A O 1
ATOM 1499 N N . LEU A 1 187 ? -11.575 12.737 13.534 1.00 73.81 187 LEU A N 1
ATOM 1500 C CA . LEU A 1 187 ? -11.588 11.977 14.789 1.00 73.81 187 LEU A CA 1
ATOM 1501 C C . LEU A 1 187 ? -12.999 11.490 15.131 1.00 73.81 187 LEU A C 1
ATOM 1503 O O . LEU A 1 187 ? -13.168 10.318 15.463 1.00 73.81 187 LEU A O 1
ATOM 1507 N N . VAL A 1 188 ? -14.007 12.356 14.953 1.00 74.19 188 VAL A N 1
ATOM 1508 C CA . VAL A 1 188 ? -15.431 11.985 15.089 1.00 74.19 188 VAL A CA 1
ATOM 1509 C C . VAL A 1 188 ? -15.742 10.802 14.180 1.00 74.19 188 VAL A C 1
ATOM 1511 O O . VAL A 1 188 ? -16.333 9.812 14.598 1.00 74.19 188 VAL A O 1
ATOM 1514 N N . LYS A 1 189 ? -15.316 10.903 12.915 1.00 78.62 189 LYS A N 1
ATOM 1515 C CA . LYS A 1 189 ? -15.559 9.879 11.906 1.00 78.62 189 LYS A CA 1
ATOM 1516 C C . LYS A 1 189 ? -14.932 8.553 12.320 1.00 78.62 189 LYS A C 1
ATOM 1518 O O . LYS A 1 189 ? -15.606 7.534 12.272 1.00 78.62 189 LYS A O 1
ATOM 1523 N N . THR A 1 190 ? -13.678 8.551 12.767 1.00 80.06 190 THR A N 1
ATOM 1524 C CA . THR A 1 190 ? -13.022 7.318 13.220 1.00 80.06 190 THR A CA 1
ATOM 1525 C C . THR A 1 190 ? -13.661 6.727 14.469 1.00 80.06 190 THR A C 1
ATOM 1527 O O . THR A 1 190 ? -13.801 5.511 14.538 1.00 80.06 190 THR A O 1
ATOM 1530 N N . GLU A 1 191 ? -14.078 7.550 15.434 1.00 77.62 191 GLU A N 1
ATOM 1531 C CA . GLU A 1 191 ? -14.757 7.059 16.634 1.00 77.62 191 GLU A CA 1
ATOM 1532 C C . GLU A 1 191 ? -16.096 6.420 16.268 1.00 77.62 191 GLU A C 1
ATOM 1534 O O . GLU A 1 191 ? -16.360 5.292 16.678 1.00 77.62 191 GLU A O 1
ATOM 1539 N N . LEU A 1 192 ? -16.886 7.092 15.426 1.00 79.81 192 LEU A N 1
ATOM 1540 C CA . LEU A 1 192 ? -18.145 6.566 14.912 1.00 79.81 192 LEU A CA 1
ATOM 1541 C C . LEU A 1 192 ? -17.924 5.215 14.223 1.00 79.81 192 LEU A C 1
ATOM 1543 O O . LEU A 1 192 ? -18.608 4.246 14.537 1.00 79.81 192 LEU A O 1
ATOM 1547 N N . LEU A 1 193 ? -16.934 5.124 13.330 1.00 82.44 193 LEU A N 1
ATOM 1548 C CA . LEU A 1 193 ? -16.606 3.886 12.620 1.00 82.44 193 LEU A CA 1
ATOM 1549 C C . LEU A 1 193 ? -16.182 2.767 13.586 1.00 82.44 193 LEU A C 1
ATOM 1551 O O . LEU A 1 193 ? -16.659 1.639 13.469 1.00 82.44 193 LEU A O 1
ATOM 1555 N N . VAL A 1 194 ? -15.356 3.065 14.591 1.00 82.12 194 VAL A N 1
ATOM 1556 C CA . VAL A 1 194 ? -14.989 2.083 15.626 1.00 82.12 194 VAL A CA 1
ATOM 1557 C C . VAL A 1 194 ? -16.214 1.663 16.441 1.00 82.12 194 VAL A C 1
ATOM 1559 O O . VAL A 1 194 ? -16.386 0.477 16.716 1.00 82.12 194 VAL A O 1
ATOM 1562 N N . GLN A 1 195 ? -17.100 2.594 16.787 1.00 79.75 195 GLN A N 1
ATOM 1563 C CA . GLN A 1 195 ? -18.331 2.290 17.509 1.00 79.75 195 GLN A CA 1
ATOM 1564 C C . GLN A 1 195 ? -19.264 1.395 16.684 1.00 79.75 195 GLN A C 1
ATOM 1566 O O . GLN A 1 195 ? -19.767 0.417 17.231 1.00 79.75 195 GLN A O 1
ATOM 1571 N N . THR A 1 196 ? -19.416 1.650 15.379 1.00 79.94 196 THR A N 1
ATOM 1572 C CA . THR A 1 196 ? -20.211 0.783 14.486 1.00 79.94 196 THR A CA 1
ATOM 1573 C C . THR A 1 196 ? -19.657 -0.642 14.403 1.00 79.94 196 THR A C 1
ATOM 1575 O O . THR A 1 196 ? -20.424 -1.605 14.395 1.00 79.94 196 THR A O 1
ATOM 1578 N N . GLN A 1 197 ? -18.326 -0.809 14.433 1.00 83.50 197 GLN A N 1
ATOM 1579 C CA . GLN A 1 197 ? -17.708 -2.135 14.532 1.00 83.50 197 GLN A CA 1
ATOM 1580 C C . GLN A 1 197 ? -18.042 -2.806 15.870 1.00 83.50 197 GLN A C 1
ATOM 1582 O O . GLN A 1 197 ? -18.324 -4.002 15.912 1.00 83.50 197 GLN A O 1
ATOM 1587 N N . LEU A 1 198 ? -18.009 -2.056 16.974 1.00 77.62 198 LEU A N 1
ATOM 1588 C CA . LEU A 1 198 ? -18.284 -2.589 18.310 1.00 77.62 198 LEU A CA 1
ATOM 1589 C C . LEU A 1 198 ? -19.757 -2.985 18.505 1.00 77.62 198 LEU A C 1
ATOM 1591 O O . LEU A 1 198 ? -20.016 -3.923 19.257 1.00 77.62 198 LEU A O 1
ATOM 1595 N N . THR A 1 199 ? -20.704 -2.300 17.855 1.00 74.44 199 THR A N 1
ATOM 1596 C CA . THR A 1 199 ? -22.146 -2.615 17.917 1.00 74.44 199 THR A CA 1
ATOM 1597 C C . THR A 1 199 ? -22.601 -3.621 16.860 1.00 74.44 199 THR A C 1
ATOM 1599 O O . THR A 1 199 ? -23.716 -4.126 16.953 1.00 74.44 199 THR A O 1
ATOM 1602 N N . ARG A 1 200 ? -21.732 -3.984 15.903 1.00 74.56 200 ARG A N 1
ATOM 1603 C CA . ARG A 1 200 ? -22.034 -4.876 14.763 1.00 74.56 200 ARG A CA 1
ATOM 1604 C C . ARG A 1 200 ? -23.103 -4.323 13.809 1.00 74.56 200 ARG A C 1
ATOM 1606 O O . ARG A 1 200 ? -23.688 -5.079 13.038 1.00 74.56 200 ARG A O 1
ATOM 1613 N N . GLU A 1 201 ? -23.313 -3.011 13.807 1.00 77.12 201 GLU A N 1
ATOM 1614 C CA . GLU A 1 201 ? -24.274 -2.303 12.945 1.00 77.12 201 GLU A CA 1
ATOM 1615 C C . GLU A 1 201 ? -23.620 -1.889 11.614 1.00 77.12 201 GLU A C 1
ATOM 1617 O O . GLU A 1 201 ? -23.723 -0.756 11.153 1.00 77.12 201 GLU A O 1
ATOM 1622 N N . THR A 1 202 ? -22.886 -2.808 10.984 1.00 71.62 202 THR A N 1
ATOM 1623 C CA . THR A 1 202 ? -22.142 -2.523 9.743 1.00 71.62 202 THR A CA 1
ATOM 1624 C C . THR A 1 202 ? -23.033 -2.492 8.499 1.00 71.62 202 THR A C 1
ATOM 1626 O O . THR A 1 202 ? -22.608 -1.991 7.461 1.00 71.62 202 THR A O 1
ATOM 1629 N N . ALA A 1 203 ? -24.263 -3.008 8.599 1.00 67.69 203 ALA A N 1
ATOM 1630 C CA . ALA A 1 203 ? -25.236 -3.058 7.507 1.00 67.69 203 ALA A CA 1
ATOM 1631 C C . ALA A 1 203 ? -25.872 -1.692 7.196 1.00 67.69 203 ALA A C 1
ATOM 1633 O O . ALA A 1 203 ? -26.236 -1.444 6.050 1.00 67.69 203 ALA A O 1
ATOM 1634 N N . ASP A 1 204 ? -25.949 -0.799 8.186 1.00 70.31 204 ASP A N 1
ATOM 1635 C CA . ASP A 1 204 ? -26.554 0.533 8.040 1.00 70.31 204 ASP A CA 1
ATOM 1636 C C . ASP A 1 204 ? -25.547 1.590 7.546 1.00 70.31 204 ASP A C 1
ATOM 1638 O O . ASP A 1 204 ? -25.860 2.779 7.436 1.00 70.31 204 ASP A O 1
ATOM 1642 N N . LEU A 1 205 ? -24.311 1.175 7.243 1.00 77.00 205 LEU A N 1
ATOM 1643 C CA . LEU A 1 205 ? -23.244 2.076 6.837 1.00 77.00 205 LEU A CA 1
ATOM 1644 C C . LEU A 1 205 ? -23.337 2.415 5.341 1.00 77.00 205 LEU A C 1
ATOM 1646 O O . LEU A 1 205 ? -23.389 1.538 4.481 1.00 77.00 205 LEU A O 1
ATOM 1650 N N . SER A 1 206 ? -23.304 3.712 5.020 1.00 78.00 206 SER A N 1
ATOM 1651 C CA . SER A 1 206 ? -23.271 4.200 3.633 1.00 78.00 206 SER A CA 1
ATOM 1652 C C . SER A 1 206 ? -22.050 3.671 2.869 1.00 78.00 206 SER A C 1
ATOM 1654 O O . SER A 1 206 ? -20.958 3.567 3.433 1.00 78.00 206 SER A O 1
ATOM 1656 N N . SER A 1 207 ? -22.204 3.416 1.566 1.00 75.69 207 SER A N 1
ATOM 1657 C CA . SER A 1 207 ? -21.147 2.874 0.696 1.00 75.69 207 SER A CA 1
ATOM 1658 C C . SER A 1 207 ? -19.861 3.708 0.706 1.00 75.69 207 SER A C 1
ATOM 1660 O O . SER A 1 207 ? -18.770 3.151 0.652 1.00 75.69 207 SER A O 1
ATOM 1662 N N . VAL A 1 208 ? -19.971 5.032 0.862 1.00 78.38 208 VAL A N 1
ATOM 1663 C CA . VAL A 1 208 ? -18.821 5.954 0.949 1.00 78.38 208 VAL A CA 1
ATOM 1664 C C . VAL A 1 208 ? -18.012 5.746 2.235 1.00 78.38 208 VAL A C 1
ATOM 1666 O O . VAL A 1 208 ? -16.792 5.851 2.225 1.00 78.38 208 VAL A O 1
ATOM 1669 N N . LEU A 1 209 ? -18.680 5.429 3.347 1.00 80.81 209 LEU A N 1
ATOM 1670 C CA . LEU A 1 209 ? -18.041 5.212 4.650 1.00 80.81 209 LEU A CA 1
ATOM 1671 C C . LEU A 1 209 ? -17.453 3.804 4.785 1.00 80.81 209 LEU A C 1
ATOM 1673 O O . LEU A 1 209 ? -16.644 3.568 5.678 1.00 80.81 209 LEU A O 1
ATOM 1677 N N . GLN A 1 210 ? -17.840 2.873 3.913 1.00 81.75 210 GLN A N 1
ATOM 1678 C CA . GLN A 1 210 ? -17.387 1.486 3.960 1.00 81.75 210 GLN A CA 1
ATOM 1679 C C . GLN A 1 210 ? -15.896 1.345 3.610 1.00 81.75 210 GLN A C 1
ATOM 1681 O O . GLN A 1 210 ? -15.199 0.515 4.196 1.00 81.75 210 GLN A O 1
ATOM 1686 N N . ASP A 1 211 ? -15.387 2.177 2.698 1.00 83.69 211 ASP A N 1
ATOM 1687 C CA . ASP A 1 211 ? -13.954 2.239 2.384 1.00 83.69 211 ASP A CA 1
ATOM 1688 C C . ASP A 1 211 ? -13.143 2.777 3.563 1.00 83.69 211 ASP A C 1
ATOM 1690 O O . ASP A 1 211 ? -12.151 2.168 3.971 1.00 83.69 211 ASP A O 1
ATOM 1694 N N . ASP A 1 212 ? -13.613 3.866 4.174 1.00 84.06 212 ASP A N 1
ATOM 1695 C CA . ASP A 1 212 ? -12.991 4.430 5.372 1.00 84.06 212 ASP A CA 1
ATOM 1696 C C . ASP A 1 212 ? -13.028 3.448 6.545 1.00 84.06 212 ASP A C 1
ATOM 1698 O O . ASP A 1 212 ? -12.051 3.314 7.277 1.00 84.06 212 ASP A O 1
ATOM 1702 N N . PHE A 1 213 ? -14.138 2.728 6.711 1.00 84.19 213 PHE A N 1
ATOM 1703 C CA . PHE A 1 213 ? -14.294 1.697 7.728 1.00 84.19 213 PHE A CA 1
ATOM 1704 C C . PHE A 1 213 ? -13.238 0.602 7.586 1.00 84.19 213 PHE A C 1
ATOM 1706 O O . PHE A 1 213 ? -12.544 0.284 8.554 1.00 84.19 213 PHE A O 1
ATOM 1713 N N . ARG A 1 214 ? -13.059 0.069 6.369 1.00 85.31 214 ARG A N 1
ATOM 1714 C CA . ARG A 1 214 ? -12.007 -0.916 6.077 1.00 85.31 214 ARG A CA 1
ATOM 1715 C C . ARG A 1 214 ? -10.625 -0.367 6.410 1.00 85.31 214 ARG A C 1
ATOM 1717 O O . ARG A 1 214 ? -9.835 -1.060 7.047 1.00 85.31 214 ARG A O 1
ATOM 1724 N N . HIS A 1 215 ? -10.360 0.881 6.037 1.00 86.06 215 HIS A N 1
ATOM 1725 C CA . HIS A 1 215 ? -9.079 1.521 6.310 1.00 86.06 215 HIS A CA 1
ATOM 1726 C C . HIS A 1 215 ? -8.816 1.693 7.816 1.00 86.06 215 HIS A C 1
ATOM 1728 O O . HIS A 1 215 ? -7.722 1.400 8.299 1.00 86.06 215 HIS A O 1
ATOM 1734 N N . VAL A 1 216 ? -9.830 2.096 8.587 1.00 85.56 216 VAL A N 1
ATOM 1735 C CA . VAL A 1 216 ? -9.739 2.216 10.051 1.00 85.56 216 VAL A CA 1
ATOM 1736 C C . VAL A 1 216 ? -9.489 0.858 10.701 1.00 85.56 216 VAL A C 1
ATOM 1738 O O . VAL A 1 216 ? -8.638 0.767 11.585 1.00 85.56 216 VAL A O 1
ATOM 1741 N N . LEU A 1 217 ? -10.166 -0.202 10.254 1.00 85.62 217 LEU A N 1
ATOM 1742 C CA . LEU A 1 217 ? -9.947 -1.553 10.778 1.00 85.62 217 LEU A CA 1
ATOM 1743 C C . LEU A 1 217 ? -8.558 -2.111 10.446 1.00 85.62 217 LEU A C 1
ATOM 1745 O O . LEU A 1 217 ? -8.016 -2.876 11.241 1.00 85.62 217 LEU A 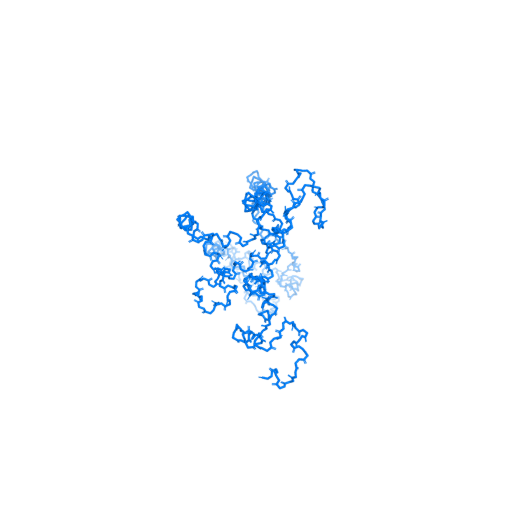O 1
ATOM 1749 N N . GLU A 1 218 ? -7.955 -1.714 9.324 1.00 87.56 218 GLU A N 1
ATOM 1750 C CA . GLU A 1 218 ? -6.579 -2.098 8.986 1.00 87.56 218 GLU A CA 1
ATOM 1751 C C . GLU A 1 218 ? -5.546 -1.379 9.874 1.00 87.56 218 GLU A C 1
ATOM 1753 O O . GLU A 1 218 ? -4.547 -1.970 10.297 1.00 87.56 218 GLU A O 1
ATOM 1758 N N . LEU A 1 219 ? -5.782 -0.100 10.181 1.00 85.31 219 LEU A N 1
ATOM 1759 C CA . LEU A 1 219 ? -4.850 0.730 10.949 1.00 85.31 219 LEU A CA 1
ATOM 1760 C C . LEU A 1 219 ? -4.990 0.572 12.468 1.00 85.31 219 LEU A C 1
ATOM 1762 O O . LEU A 1 219 ? -3.988 0.664 13.181 1.00 85.31 219 LEU A O 1
ATOM 1766 N N . ALA A 1 220 ? -6.199 0.316 12.972 1.00 84.62 220 ALA A N 1
ATOM 1767 C CA . ALA A 1 220 ? -6.485 0.160 14.397 1.00 84.62 220 ALA A CA 1
ATOM 1768 C C . ALA A 1 220 ? -5.560 -0.843 15.120 1.00 84.62 220 ALA A C 1
ATOM 1770 O O . ALA A 1 220 ? -4.989 -0.462 16.147 1.00 84.62 220 ALA A O 1
ATOM 1771 N N . PRO A 1 221 ? -5.338 -2.082 14.628 1.00 83.50 221 PRO A N 1
ATOM 1772 C CA . PRO A 1 221 ? -4.441 -3.022 15.295 1.00 83.50 221 PRO A CA 1
ATOM 1773 C C . PRO A 1 221 ? -2.986 -2.540 15.287 1.00 83.50 221 PRO A C 1
ATOM 1775 O O . PRO A 1 221 ? -2.318 -2.654 16.312 1.00 83.50 221 PRO A O 1
ATOM 1778 N N . ARG A 1 222 ? -2.512 -1.934 14.186 1.00 83.31 222 ARG A N 1
ATOM 1779 C CA . ARG A 1 222 ? -1.141 -1.397 14.082 1.00 83.31 222 ARG A CA 1
ATOM 1780 C C . ARG A 1 222 ? -0.900 -0.281 15.093 1.00 83.31 222 ARG A C 1
ATOM 1782 O O . ARG A 1 222 ? 0.132 -0.264 15.761 1.00 83.31 222 ARG A O 1
ATOM 1789 N N . LEU A 1 223 ? -1.873 0.623 15.228 1.00 81.56 223 LEU A N 1
ATOM 1790 C CA . LEU A 1 223 ? -1.838 1.690 16.220 1.00 81.56 223 LEU A CA 1
ATOM 1791 C C . LEU A 1 223 ? -1.810 1.108 17.633 1.00 81.56 223 LEU A C 1
ATOM 1793 O O . LEU A 1 223 ? -0.907 1.431 18.392 1.00 81.56 223 LEU A O 1
ATOM 1797 N N . LEU A 1 224 ? -2.749 0.223 17.976 1.00 78.19 224 LEU A N 1
ATOM 1798 C CA . LEU A 1 224 ? -2.833 -0.37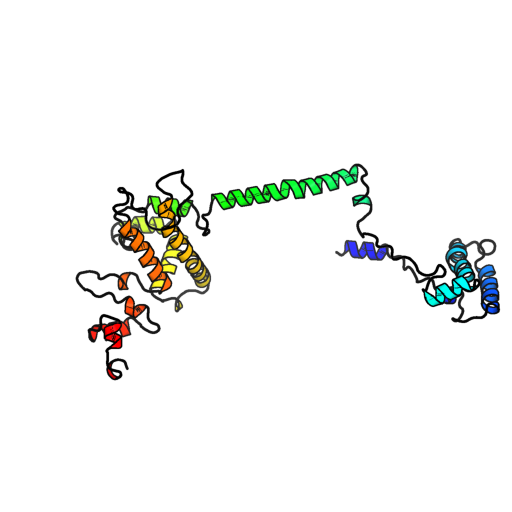3 19.314 1.00 78.19 224 LEU A CA 1
ATOM 1799 C C . LEU A 1 224 ? -1.573 -1.159 19.688 1.00 78.19 224 LEU A C 1
ATOM 1801 O O . LEU A 1 224 ? -1.129 -1.083 20.832 1.00 78.19 224 LEU A O 1
ATOM 1805 N N . GLU A 1 225 ? -0.969 -1.868 18.737 1.00 78.06 225 GLU A N 1
ATOM 1806 C CA . GLU A 1 225 ? 0.297 -2.566 18.943 1.00 78.06 225 GLU A CA 1
ATOM 1807 C C . GLU A 1 225 ? 1.443 -1.594 19.249 1.00 78.06 225 GLU A C 1
ATOM 1809 O O . GLU A 1 225 ? 2.207 -1.822 20.187 1.00 78.06 225 GLU A O 1
ATOM 1814 N N . GLU A 1 226 ? 1.532 -0.475 18.528 1.00 72.56 226 GLU A N 1
ATOM 1815 C CA . GLU A 1 226 ? 2.503 0.576 18.844 1.00 72.56 226 GLU A CA 1
ATOM 1816 C C . GLU A 1 226 ? 2.217 1.236 20.190 1.00 72.56 226 GLU A C 1
ATOM 1818 O O . GLU A 1 226 ? 3.156 1.487 20.934 1.00 72.56 226 GLU A O 1
ATOM 1823 N N . LEU A 1 227 ? 0.955 1.445 20.573 1.00 70.38 227 LEU A N 1
ATOM 1824 C CA . LEU A 1 227 ? 0.614 1.953 21.908 1.00 70.38 227 LEU A CA 1
ATOM 1825 C C . LEU A 1 227 ? 1.018 0.967 23.019 1.00 70.38 227 LEU A C 1
ATOM 1827 O O . LEU A 1 227 ? 1.415 1.394 24.103 1.00 70.38 227 LEU A O 1
ATOM 1831 N N . MET A 1 228 ? 0.975 -0.343 22.752 1.00 66.94 228 MET A N 1
ATOM 1832 C CA . MET A 1 228 ? 1.500 -1.362 23.670 1.00 66.94 228 MET A CA 1
ATOM 1833 C C . MET A 1 228 ? 3.037 -1.368 23.721 1.00 66.94 228 MET A C 1
ATOM 1835 O O . MET A 1 228 ? 3.608 -1.479 24.809 1.00 66.94 228 MET A O 1
ATOM 1839 N N . LYS A 1 229 ? 3.713 -1.240 22.569 1.00 63.16 229 LYS A N 1
ATOM 1840 C CA . LYS A 1 229 ? 5.187 -1.267 22.442 1.00 63.16 229 LYS A CA 1
ATOM 1841 C C . LYS A 1 229 ? 5.857 0.002 22.963 1.00 63.16 229 LYS A C 1
ATOM 1843 O O . LYS A 1 229 ? 6.896 -0.054 23.620 1.00 63.16 229 LYS A O 1
ATOM 1848 N N . ALA A 1 230 ? 5.272 1.157 22.678 1.00 53.03 230 ALA A N 1
ATOM 1849 C CA . ALA A 1 230 ? 5.923 2.446 22.830 1.00 53.03 230 ALA A CA 1
ATOM 1850 C C . ALA A 1 230 ? 6.173 2.857 24.291 1.00 53.03 230 ALA A C 1
ATOM 1852 O O . ALA A 1 230 ? 6.898 3.823 24.536 1.00 53.03 230 ALA A O 1
ATOM 1853 N N . ARG A 1 231 ? 5.636 2.117 25.268 1.00 48.94 231 ARG A N 1
ATOM 1854 C CA . ARG A 1 231 ? 5.926 2.307 26.696 1.00 48.94 231 ARG A CA 1
ATOM 1855 C C . ARG A 1 231 ? 7.409 2.071 27.048 1.00 48.94 231 ARG A C 1
ATOM 1857 O O . ARG A 1 231 ? 7.815 2.367 28.166 1.00 48.94 231 ARG A O 1
ATOM 1864 N N . ILE A 1 232 ? 8.229 1.580 26.117 1.00 45.31 232 ILE A N 1
ATOM 1865 C CA . ILE A 1 232 ? 9.677 1.398 26.314 1.00 45.31 232 ILE A CA 1
ATOM 1866 C C . ILE A 1 232 ? 10.470 2.710 26.114 1.00 45.31 232 ILE A C 1
ATOM 1868 O O . ILE A 1 232 ? 11.544 2.855 26.684 1.00 45.31 232 ILE A O 1
ATOM 1872 N N . ILE A 1 233 ? 9.955 3.701 25.372 1.00 41.97 233 ILE A N 1
ATOM 1873 C CA . ILE A 1 233 ? 10.788 4.815 24.860 1.00 41.97 233 ILE A CA 1
ATOM 1874 C C . ILE A 1 233 ? 10.756 6.071 25.753 1.00 41.97 233 ILE A C 1
ATOM 1876 O O . ILE A 1 233 ? 11.617 6.936 25.643 1.00 41.97 233 ILE A O 1
ATOM 1880 N N . VAL A 1 234 ? 9.798 6.197 26.674 1.00 40.12 234 VAL A N 1
ATOM 1881 C CA . VAL A 1 234 ? 9.556 7.490 27.349 1.00 40.12 234 VAL A CA 1
ATOM 1882 C C . VAL A 1 234 ? 10.521 7.780 28.509 1.00 40.12 234 VAL A C 1
ATOM 1884 O O . VAL A 1 234 ? 10.464 8.873 29.061 1.00 40.12 234 VAL A O 1
ATOM 1887 N N . GLN A 1 235 ? 11.437 6.874 28.876 1.00 37.16 235 GLN A N 1
ATOM 1888 C CA . GLN A 1 235 ? 12.270 7.102 30.065 1.00 37.16 235 GLN A CA 1
ATOM 1889 C C . GLN A 1 235 ? 13.777 7.277 29.847 1.00 37.16 235 GLN A C 1
ATOM 1891 O O . GLN A 1 235 ? 14.438 7.674 30.794 1.00 37.16 235 GLN A O 1
ATOM 1896 N N . GLU A 1 236 ? 14.322 7.108 28.642 1.00 38.81 236 GLU A N 1
ATOM 1897 C CA . GLU A 1 236 ? 15.731 7.441 28.374 1.00 38.81 236 GLU A CA 1
ATOM 1898 C C . GLU A 1 236 ? 15.928 7.793 26.887 1.00 38.81 236 GLU A C 1
ATOM 1900 O O . GLU A 1 236 ? 15.593 6.971 26.030 1.00 38.81 236 GLU A O 1
ATOM 1905 N N . PRO A 1 237 ? 16.517 8.954 26.531 1.00 41.72 237 PRO A N 1
ATOM 1906 C CA . PRO A 1 237 ? 16.879 9.278 25.147 1.00 41.72 237 PRO A CA 1
ATOM 1907 C C . PRO A 1 237 ? 18.043 8.424 24.601 1.00 41.72 237 PRO A C 1
ATOM 1909 O O . PRO A 1 237 ? 18.545 8.695 23.512 1.00 41.72 237 PRO A O 1
ATOM 1912 N N . ALA A 1 238 ? 18.486 7.393 25.327 1.00 41.06 238 ALA A N 1
ATOM 1913 C CA . ALA A 1 238 ? 19.667 6.615 24.987 1.00 41.06 238 ALA A CA 1
ATOM 1914 C C . ALA A 1 238 ? 19.575 5.141 25.421 1.00 41.06 238 ALA A C 1
ATOM 1916 O O . ALA A 1 238 ? 20.412 4.688 26.189 1.00 41.06 238 ALA A O 1
ATOM 1917 N N . MET A 1 239 ? 18.624 4.344 24.918 1.00 32.25 239 MET A N 1
ATOM 1918 C CA . MET A 1 239 ? 18.885 2.896 24.818 1.00 32.25 239 MET A CA 1
ATOM 1919 C C . MET A 1 239 ? 17.984 2.185 23.807 1.00 32.25 239 MET A C 1
ATOM 1921 O O . MET A 1 239 ? 16.869 1.760 24.095 1.00 32.25 239 MET A O 1
ATOM 1925 N N . VAL A 1 240 ? 18.520 2.013 22.599 1.00 37.06 240 VAL A N 1
ATOM 1926 C CA . VAL A 1 240 ? 18.004 1.099 21.576 1.00 37.06 240 VAL A CA 1
ATOM 1927 C C . VAL A 1 240 ? 18.444 -0.319 21.938 1.00 37.06 240 VAL A C 1
ATOM 1929 O O . VAL A 1 240 ? 19.423 -0.826 21.400 1.00 37.06 240 VAL A O 1
ATOM 1932 N N . HIS A 1 241 ? 17.760 -0.958 22.882 1.00 34.22 241 HIS A N 1
ATOM 1933 C CA . HIS A 1 241 ? 17.655 -2.417 22.951 1.00 34.22 241 HIS A CA 1
ATOM 1934 C C . HIS A 1 241 ? 16.612 -2.822 23.989 1.00 34.22 241 HIS A C 1
ATOM 1936 O O . HIS A 1 241 ? 16.283 -2.044 24.874 1.00 34.22 241 HIS A O 1
ATOM 1942 N N . TYR A 1 242 ? 16.154 -4.065 23.882 1.00 31.05 242 TYR A N 1
ATOM 1943 C CA . TYR A 1 242 ? 15.186 -4.750 24.745 1.00 31.05 242 TYR A CA 1
ATOM 1944 C C . TYR A 1 242 ? 13.735 -4.660 24.267 1.00 31.05 242 TYR A C 1
ATOM 1946 O O . TYR A 1 242 ? 12.864 -3.990 24.814 1.00 31.05 242 TYR A O 1
ATOM 1954 N N . MET A 1 243 ? 13.482 -5.472 23.237 1.00 34.62 243 MET A N 1
ATOM 1955 C CA . MET A 1 243 ? 12.249 -6.244 23.151 1.00 34.62 243 MET A CA 1
ATOM 1956 C C . MET A 1 243 ? 11.987 -6.986 24.472 1.00 34.62 243 MET A C 1
ATOM 1958 O O . MET A 1 243 ? 12.918 -7.474 25.106 1.00 34.62 243 MET A O 1
ATOM 1962 N N . ALA A 1 244 ? 10.696 -7.149 24.765 1.00 33.94 244 ALA A N 1
ATOM 1963 C CA . ALA A 1 244 ? 10.089 -7.964 25.815 1.00 33.94 244 ALA A CA 1
ATOM 1964 C C . ALA A 1 244 ? 9.740 -7.237 27.129 1.00 33.94 244 ALA A C 1
ATOM 1966 O O . ALA A 1 244 ? 10.576 -6.961 27.975 1.00 33.94 244 ALA A O 1
ATOM 1967 N N . VAL A 1 245 ? 8.419 -7.086 27.299 1.00 43.81 245 VAL A N 1
ATOM 1968 C CA . VAL A 1 245 ? 7.680 -7.177 28.567 1.00 43.81 245 VAL A CA 1
ATOM 1969 C C . VAL A 1 245 ? 7.967 -6.078 29.598 1.00 43.81 245 VAL A C 1
ATOM 1971 O O . VAL A 1 245 ? 8.989 -6.074 30.263 1.00 43.81 245 VAL A O 1
ATOM 1974 N N . ILE A 1 246 ? 6.965 -5.203 29.775 1.00 44.59 246 ILE A N 1
ATOM 1975 C CA . ILE A 1 246 ? 6.657 -4.377 30.962 1.00 44.59 246 ILE A CA 1
ATOM 1976 C C . ILE A 1 246 ? 7.884 -4.079 31.853 1.00 44.59 246 ILE A C 1
ATOM 1978 O O . ILE A 1 246 ? 8.210 -4.901 32.716 1.00 44.59 246 ILE A O 1
ATOM 1982 N N . PRO A 1 247 ? 8.521 -2.898 31.737 1.00 39.16 247 PRO A N 1
ATOM 1983 C CA . PRO A 1 247 ? 9.637 -2.559 32.610 1.00 39.16 247 PRO A CA 1
ATOM 1984 C C . PRO A 1 247 ? 9.168 -2.553 34.070 1.00 39.16 247 PRO A C 1
ATOM 1986 O O . PRO A 1 247 ? 8.278 -1.790 34.454 1.00 39.16 247 PRO A O 1
ATOM 1989 N N . ARG A 1 248 ? 9.773 -3.421 34.890 1.00 42.59 248 ARG A N 1
ATOM 1990 C CA . ARG A 1 248 ? 9.621 -3.449 36.352 1.00 42.59 248 ARG A CA 1
ATOM 1991 C C . ARG A 1 248 ? 10.499 -2.367 36.992 1.00 42.59 248 ARG A C 1
ATOM 1993 O O . ARG A 1 248 ? 11.335 -2.667 37.837 1.00 42.59 248 ARG A O 1
ATOM 2000 N N . THR A 1 249 ? 10.362 -1.113 36.568 1.00 44.81 249 THR A N 1
ATOM 2001 C CA . THR A 1 249 ? 11.025 0.011 37.245 1.00 44.81 249 THR A CA 1
ATOM 2002 C C . THR A 1 249 ? 10.165 0.495 38.421 1.00 44.81 249 THR A C 1
ATOM 2004 O O . THR A 1 249 ? 8.936 0.514 38.308 1.00 44.81 249 THR A O 1
ATOM 2007 N N . PRO A 1 250 ? 10.764 0.919 39.550 1.00 43.50 250 PRO A N 1
ATOM 2008 C CA . PRO A 1 250 ? 10.032 1.380 40.737 1.00 43.50 250 PRO A CA 1
ATOM 2009 C C . PRO A 1 250 ? 9.191 2.654 40.511 1.00 43.50 250 PRO A C 1
ATOM 2011 O O . PRO A 1 250 ? 8.354 2.989 41.337 1.00 43.50 250 PRO A O 1
ATOM 2014 N N . GLN A 1 251 ? 9.344 3.345 39.374 1.00 45.84 251 GLN A N 1
ATOM 2015 C CA . GLN A 1 251 ? 8.500 4.485 38.973 1.00 45.84 251 GLN A CA 1
ATOM 2016 C C . GLN A 1 251 ? 7.310 4.091 38.070 1.00 45.84 251 GLN A C 1
ATOM 2018 O O . GLN A 1 251 ? 6.510 4.938 37.682 1.00 45.84 251 GLN A O 1
ATOM 2023 N N . SER A 1 252 ? 7.151 2.804 37.740 1.00 48.59 252 SER A N 1
ATOM 2024 C CA . SER A 1 252 ? 6.101 2.306 36.834 1.00 48.59 252 SER A CA 1
ATOM 2025 C C . SER A 1 252 ? 4.744 2.032 37.510 1.00 48.59 252 SER A C 1
ATOM 2027 O O . SER A 1 252 ? 3.801 1.573 36.851 1.00 48.59 252 SER A O 1
ATOM 2029 N N . HIS A 1 253 ? 4.615 2.324 38.808 1.00 45.03 253 HIS A N 1
ATOM 2030 C CA . HIS A 1 253 ? 3.384 2.136 39.574 1.00 45.03 253 HIS A CA 1
ATOM 2031 C C . HIS A 1 253 ? 2.260 3.044 39.041 1.00 45.03 253 HIS A C 1
ATOM 2033 O O . HIS A 1 253 ? 2.260 4.251 39.244 1.00 45.03 253 HIS A O 1
ATOM 2039 N N . GLY A 1 254 ? 1.294 2.452 38.333 1.00 56.41 254 GLY A N 1
ATOM 2040 C CA . GLY A 1 254 ? 0.076 3.128 37.859 1.00 56.41 254 GLY A CA 1
ATOM 2041 C C . GLY A 1 254 ? -0.333 2.750 36.435 1.00 56.41 254 GLY A C 1
ATOM 2042 O O . GLY A 1 254 ? -1.514 2.645 36.130 1.00 56.41 254 GLY A O 1
ATOM 2043 N N . TRP A 1 255 ? 0.623 2.399 35.577 1.00 62.88 255 TRP A N 1
ATOM 2044 C CA . TRP A 1 255 ? 0.377 2.207 34.138 1.00 62.88 255 TRP A CA 1
ATOM 2045 C C . TRP A 1 255 ? -0.237 0.853 33.756 1.00 62.88 255 TRP A C 1
ATOM 2047 O O . TRP A 1 255 ? -0.515 0.603 32.584 1.00 62.88 255 TRP A O 1
ATOM 2057 N N . LEU A 1 256 ? -0.472 -0.030 34.731 1.00 67.38 256 LEU A N 1
ATOM 2058 C CA . LEU A 1 256 ? -1.140 -1.311 34.499 1.00 67.38 256 LEU A CA 1
ATOM 2059 C C . LEU A 1 256 ? -2.581 -1.109 34.007 1.00 67.38 256 LEU A C 1
ATOM 2061 O O . LEU A 1 256 ? -3.023 -1.817 33.110 1.00 67.38 256 LEU A O 1
ATOM 2065 N N . ARG A 1 257 ? -3.303 -0.122 34.555 1.00 66.31 257 ARG A N 1
ATOM 2066 C CA . ARG A 1 257 ? -4.704 0.145 34.192 1.00 66.31 257 ARG A CA 1
ATOM 2067 C C . ARG A 1 257 ? -4.860 0.618 32.739 1.00 66.31 257 ARG A C 1
ATOM 2069 O O . ARG A 1 257 ? -5.651 -0.001 32.028 1.00 66.31 257 ARG A O 1
ATOM 2076 N N . PRO A 1 258 ? -4.107 1.629 32.260 1.00 67.31 258 PRO A N 1
ATOM 2077 C CA . PRO A 1 258 ? -4.112 1.980 30.844 1.00 67.31 258 PRO A CA 1
ATOM 2078 C C . PRO A 1 258 ? -3.679 0.828 29.932 1.00 67.31 258 PRO A C 1
ATOM 2080 O O . PRO A 1 258 ? -4.316 0.602 28.909 1.00 67.31 258 PRO A O 1
ATOM 2083 N N . ALA A 1 259 ? -2.649 0.062 30.314 1.00 70.12 259 ALA A N 1
ATOM 2084 C CA . ALA A 1 259 ? -2.149 -1.051 29.504 1.00 70.12 259 ALA A CA 1
ATOM 2085 C C . ALA A 1 259 ? -3.188 -2.173 29.339 1.00 70.12 259 ALA A C 1
ATOM 2087 O O . ALA A 1 259 ? -3.458 -2.594 28.217 1.00 70.12 259 ALA A O 1
ATOM 2088 N N . ILE A 1 260 ? -3.822 -2.609 30.436 1.00 73.25 260 ILE A N 1
ATOM 2089 C CA . ILE A 1 260 ? -4.957 -3.548 30.389 1.00 73.25 260 ILE A CA 1
ATOM 2090 C C . ILE A 1 260 ? -6.061 -2.975 29.504 1.00 73.25 260 ILE A C 1
ATOM 2092 O O . ILE A 1 260 ? -6.632 -3.673 28.678 1.00 73.25 260 ILE A O 1
ATOM 2096 N N . GLY A 1 261 ? -6.305 -1.678 29.627 1.00 72.62 261 GLY A N 1
ATOM 2097 C CA . GLY A 1 261 ? -7.282 -0.972 28.833 1.00 72.62 261 GLY A CA 1
ATOM 2098 C C . GLY A 1 261 ? -7.057 -0.988 27.317 1.00 72.62 261 GLY A C 1
ATOM 2099 O O . GLY A 1 261 ? -8.005 -1.181 26.558 1.00 72.62 261 GLY A O 1
ATOM 2100 N N . VAL A 1 262 ? -5.812 -0.817 26.868 1.00 74.81 262 VAL A N 1
ATOM 2101 C CA . VAL A 1 262 ? -5.435 -0.935 25.447 1.00 74.81 262 VAL A CA 1
ATOM 2102 C C . VAL A 1 262 ? -5.645 -2.366 24.953 1.00 74.81 262 VAL A C 1
ATOM 2104 O O . VAL A 1 262 ? -6.170 -2.569 23.857 1.00 74.81 262 VAL A O 1
ATOM 2107 N N . VAL A 1 263 ? -5.301 -3.360 25.777 1.00 77.56 263 VAL A N 1
ATOM 2108 C CA . VAL A 1 263 ? -5.526 -4.779 25.466 1.00 77.56 263 VAL A CA 1
ATOM 2109 C C . VAL A 1 263 ? -7.024 -5.090 25.370 1.00 77.56 263 VAL A C 1
ATOM 2111 O O . VAL A 1 263 ? -7.458 -5.719 24.407 1.00 77.56 263 VAL A O 1
ATOM 2114 N N . GLU A 1 264 ? -7.836 -4.609 26.313 1.00 78.31 264 GLU A N 1
ATOM 2115 C CA . GLU A 1 264 ? -9.296 -4.771 26.295 1.00 78.31 264 GLU A CA 1
ATOM 2116 C C . GLU A 1 264 ? -9.932 -4.119 25.059 1.00 78.31 264 GLU A C 1
ATOM 2118 O O . GLU A 1 264 ? -10.838 -4.697 24.450 1.00 78.31 264 GLU A O 1
ATOM 2123 N N . LEU A 1 265 ? -9.455 -2.935 24.662 1.00 80.06 265 LEU A N 1
ATOM 2124 C CA . LEU A 1 265 ? -9.898 -2.253 23.446 1.00 80.06 265 LEU A CA 1
ATOM 2125 C C . LEU A 1 265 ? -9.523 -3.049 22.191 1.00 80.06 265 LEU A C 1
ATOM 2127 O O . LEU A 1 265 ? -10.379 -3.265 21.335 1.00 80.06 265 LEU A O 1
ATOM 2131 N N . SER A 1 266 ? -8.287 -3.548 22.113 1.00 83.06 266 SER A N 1
ATOM 2132 C CA . SER A 1 266 ? -7.832 -4.411 21.016 1.00 83.06 266 SER A CA 1
ATOM 2133 C C . SER A 1 266 ? -8.707 -5.656 20.874 1.00 83.06 266 SER A C 1
ATOM 2135 O O . SER A 1 266 ? -9.239 -5.917 19.795 1.00 83.06 266 SER A O 1
ATOM 2137 N N . GLN A 1 267 ? -8.961 -6.366 21.975 1.00 83.06 267 GLN A N 1
ATOM 2138 C CA . GLN A 1 267 ? -9.850 -7.530 21.979 1.00 83.06 267 GLN A CA 1
ATOM 2139 C C . GLN A 1 267 ? -11.277 -7.171 21.550 1.00 83.06 267 GLN A C 1
ATOM 2141 O O . GLN A 1 267 ? -11.927 -7.945 20.852 1.00 83.06 267 GLN A O 1
ATOM 2146 N N . SER A 1 268 ? -11.775 -6.005 21.958 1.00 82.19 268 SER A N 1
ATOM 2147 C CA . SER A 1 268 ? -13.126 -5.539 21.626 1.00 82.19 268 SER A CA 1
ATOM 2148 C C . SER A 1 268 ? -13.286 -5.230 20.139 1.00 82.19 268 SER A C 1
ATOM 2150 O O . SER A 1 268 ? -14.288 -5.630 19.553 1.00 82.19 268 SER A O 1
ATOM 2152 N N . ILE A 1 269 ? -12.284 -4.607 19.514 1.00 83.75 269 ILE A N 1
ATOM 2153 C CA . ILE A 1 269 ? -12.282 -4.324 18.070 1.00 83.75 269 ILE A CA 1
ATOM 2154 C C . ILE A 1 269 ? -12.163 -5.623 17.262 1.00 83.75 269 ILE A C 1
ATOM 2156 O O . ILE A 1 269 ? -12.921 -5.819 16.312 1.00 83.75 269 ILE A O 1
ATOM 2160 N N . ILE A 1 270 ? -11.263 -6.529 17.666 1.00 84.44 270 ILE A N 1
ATOM 2161 C CA . ILE A 1 270 ? -11.041 -7.816 16.983 1.00 84.44 270 ILE A CA 1
ATOM 2162 C C . ILE A 1 270 ? -12.285 -8.708 17.066 1.00 84.44 270 ILE A C 1
ATOM 2164 O O . ILE A 1 270 ? -12.690 -9.299 16.071 1.00 84.44 270 ILE A O 1
ATOM 2168 N N . GLN A 1 271 ? -12.901 -8.806 18.246 1.00 82.50 271 GLN A N 1
ATOM 2169 C CA . GLN A 1 271 ? -14.074 -9.660 18.461 1.00 82.50 271 GLN A CA 1
ATOM 2170 C C . GLN A 1 271 ? -15.399 -8.968 18.097 1.00 82.50 271 GLN A C 1
ATOM 2172 O O . GLN A 1 271 ? -16.457 -9.599 18.178 1.00 82.50 271 GLN A O 1
ATOM 2177 N N . ALA A 1 272 ? -15.360 -7.681 17.728 1.00 83.00 272 ALA A N 1
ATOM 2178 C CA . ALA A 1 272 ? -16.541 -6.844 17.518 1.00 83.00 272 ALA A CA 1
ATOM 2179 C C . ALA A 1 272 ? -17.525 -6.951 18.701 1.00 83.00 272 ALA A C 1
ATOM 2181 O O . ALA A 1 272 ? -18.696 -7.282 18.526 1.00 83.00 272 ALA A O 1
ATOM 2182 N N . VAL A 1 273 ? -17.018 -6.789 19.927 1.00 80.56 273 VAL A N 1
ATOM 2183 C CA . VAL A 1 273 ? -17.807 -6.867 21.169 1.00 80.56 273 VAL A CA 1
ATOM 2184 C C . VAL A 1 273 ? -17.690 -5.535 21.898 1.00 80.56 273 VAL A C 1
ATOM 2186 O O . VAL A 1 273 ? -16.565 -5.084 22.125 1.00 80.56 273 VAL A O 1
ATOM 2189 N N . PRO A 1 274 ? -18.799 -4.915 22.330 1.00 76.75 274 PRO A N 1
ATOM 2190 C CA . PRO A 1 274 ? -18.742 -3.621 22.984 1.00 76.75 274 PRO A CA 1
ATOM 2191 C C . PRO A 1 274 ? -18.039 -3.722 24.341 1.00 76.75 274 PRO A C 1
ATOM 2193 O O . PRO A 1 274 ? -18.222 -4.672 25.105 1.00 76.75 274 PRO A O 1
ATOM 2196 N N . LEU A 1 275 ? -17.267 -2.691 24.690 1.00 68.75 275 LEU A N 1
ATOM 2197 C CA . LEU A 1 275 ? -16.533 -2.638 25.959 1.00 68.75 275 LEU A CA 1
ATOM 2198 C C . LEU A 1 275 ? -17.464 -2.740 27.180 1.00 68.75 275 LEU A C 1
ATOM 2200 O O . LEU A 1 275 ? -17.058 -3.228 28.234 1.00 68.75 275 LEU A O 1
ATOM 2204 N N . SER A 1 276 ? -18.717 -2.279 27.081 1.00 67.62 276 SER A N 1
ATOM 2205 C CA . SER A 1 276 ? -19.759 -2.454 28.111 1.00 67.62 276 SER A CA 1
ATOM 2206 C C . SER A 1 276 ? -20.011 -3.911 28.468 1.00 67.62 276 SER A C 1
ATOM 2208 O O . SER A 1 276 ? -20.133 -4.201 29.651 1.00 67.62 276 SER A O 1
ATOM 2210 N N . ALA A 1 277 ? -19.981 -4.823 27.500 1.00 66.12 277 ALA A N 1
ATOM 2211 C CA . ALA A 1 277 ? -20.218 -6.238 27.754 1.00 66.12 277 ALA A CA 1
ATOM 2212 C C . ALA A 1 277 ? -19.086 -6.910 28.548 1.00 66.12 277 ALA A C 1
ATOM 2214 O O . ALA A 1 277 ? -19.303 -7.960 29.148 1.00 66.12 277 ALA A O 1
ATOM 2215 N N . ARG A 1 278 ? -17.876 -6.326 28.557 1.00 64.19 278 ARG A N 1
ATOM 2216 C CA . ARG A 1 278 ? -16.705 -6.892 29.249 1.00 64.19 278 ARG A CA 1
ATOM 2217 C C . ARG A 1 278 ? -16.616 -6.526 30.727 1.00 64.19 278 ARG A C 1
ATOM 2219 O O . ARG A 1 278 ? -15.981 -7.261 31.478 1.00 64.19 278 ARG A O 1
ATOM 2226 N N . LYS A 1 279 ? -17.203 -5.401 31.153 1.00 60.28 279 LYS A N 1
ATOM 2227 C CA . LYS A 1 279 ? -17.039 -4.887 32.520 1.00 60.28 279 LYS A CA 1
ATOM 2228 C C . LYS A 1 279 ? -18.322 -5.063 33.326 1.00 60.28 279 LYS A C 1
ATOM 2230 O O . LYS A 1 279 ? -19.324 -4.426 33.026 1.00 60.28 279 LYS A O 1
ATOM 2235 N N . ALA A 1 280 ? -18.227 -5.844 34.399 1.00 51.47 280 ALA A N 1
ATOM 2236 C CA . ALA A 1 280 ? -19.179 -5.880 35.504 1.00 51.47 280 ALA A CA 1
ATOM 2237 C C . ALA A 1 280 ? -19.353 -4.462 36.080 1.00 51.47 280 ALA A C 1
ATOM 2239 O O . ALA A 1 280 ? -18.510 -3.967 36.833 1.00 51.47 280 ALA A O 1
ATOM 2240 N N . SER A 1 281 ? -20.394 -3.748 35.658 1.00 35.78 281 SER A N 1
ATOM 2241 C CA . SER A 1 281 ? -20.700 -2.409 36.157 1.00 35.78 281 SER A CA 1
ATOM 2242 C C . SER A 1 281 ? -21.722 -2.520 37.287 1.00 35.78 281 SER A C 1
ATOM 2244 O O . SER A 1 281 ? -22.851 -2.936 37.055 1.00 35.78 281 SER A O 1
ATOM 2246 N N . GLY A 1 282 ? -21.332 -2.121 38.503 1.00 39.94 282 GLY A N 1
ATOM 2247 C CA . GLY A 1 282 ? -22.256 -1.914 39.625 1.00 39.94 282 GLY A CA 1
ATOM 2248 C C . GLY A 1 282 ? -22.760 -3.187 40.309 1.00 39.94 282 GLY A C 1
ATOM 2249 O O . GLY A 1 282 ? -23.954 -3.454 40.297 1.00 39.94 282 GLY A O 1
ATOM 2250 N N . GLY A 1 283 ? -21.867 -3.970 40.922 1.00 38.69 283 GLY A N 1
ATOM 2251 C CA . GLY A 1 283 ? -22.254 -5.065 41.829 1.00 38.69 283 GLY A CA 1
ATOM 2252 C C . GLY A 1 283 ? -22.894 -6.297 41.172 1.00 38.69 283 GLY A C 1
ATOM 2253 O O . GLY A 1 283 ? -23.080 -7.302 41.850 1.00 38.69 283 GLY A O 1
ATOM 2254 N N . SER A 1 284 ? -23.173 -6.264 39.867 1.00 41.81 284 SER A N 1
ATOM 2255 C CA . SER A 1 284 ? -23.500 -7.451 39.076 1.00 41.81 284 SER A CA 1
ATOM 2256 C C . SER A 1 284 ? -22.205 -8.106 38.594 1.00 41.81 284 SER A C 1
ATOM 2258 O O . SER A 1 284 ? -21.374 -7.480 37.943 1.00 41.81 284 SER A O 1
ATOM 2260 N N . THR A 1 285 ? -21.997 -9.372 38.937 1.00 44.19 285 THR A N 1
ATOM 2261 C CA . THR A 1 285 ? -20.809 -10.176 38.603 1.00 44.19 285 THR A CA 1
ATOM 2262 C C . THR A 1 285 ? -20.785 -10.652 37.141 1.00 44.19 285 THR A C 1
ATOM 2264 O O . THR A 1 285 ? -20.170 -11.668 36.828 1.00 44.19 285 THR A O 1
ATOM 2267 N N . GLU A 1 286 ? -21.468 -9.962 36.226 1.00 55.47 286 GLU A N 1
ATOM 2268 C CA . GLU A 1 286 ? -21.905 -10.552 34.958 1.00 55.47 286 GLU A CA 1
ATOM 2269 C C . GLU A 1 286 ? -21.236 -9.866 33.757 1.00 55.47 286 GLU A C 1
ATOM 2271 O O . GLU A 1 286 ? -21.612 -8.774 33.338 1.00 55.47 286 GLU A O 1
ATOM 2276 N N . SER A 1 287 ? -20.210 -10.517 33.203 1.00 61.66 287 SER A N 1
ATOM 2277 C CA . SER A 1 287 ? -19.606 -10.159 31.915 1.00 61.66 287 SER A CA 1
ATOM 2278 C C . SER A 1 287 ? -20.289 -10.976 30.820 1.00 61.66 287 SER A C 1
ATOM 2280 O O . SER A 1 287 ? -20.154 -12.196 30.778 1.00 61.66 287 SER A O 1
ATOM 2282 N N . THR A 1 288 ? -21.052 -10.323 29.945 1.00 68.69 288 THR A N 1
ATOM 2283 C CA . THR A 1 288 ? -21.742 -10.965 28.809 1.00 68.69 288 THR A CA 1
ATOM 2284 C C . THR A 1 288 ? -20.846 -11.104 27.577 1.00 68.69 288 THR A C 1
ATOM 2286 O O . THR A 1 288 ? -21.203 -11.794 26.619 1.00 68.69 288 THR A O 1
ATOM 2289 N N . ALA A 1 289 ? -19.658 -10.488 27.604 1.00 67.62 289 ALA A N 1
ATOM 2290 C CA . ALA A 1 289 ? -18.685 -10.518 26.517 1.00 67.62 289 ALA A CA 1
ATOM 2291 C C . ALA A 1 289 ? -18.275 -11.923 26.039 1.00 67.62 289 ALA A C 1
ATOM 2293 O O . ALA A 1 289 ? -18.171 -12.091 24.822 1.00 67.62 289 ALA A O 1
ATOM 2294 N N . PRO A 1 290 ? -18.082 -12.937 26.911 1.00 76.31 290 PRO A N 1
ATOM 2295 C CA . PRO A 1 290 ? -17.759 -14.289 26.468 1.00 76.31 290 PRO A CA 1
ATOM 2296 C C . PRO A 1 290 ? -18.844 -14.878 25.565 1.00 76.31 290 PRO A C 1
ATOM 2298 O O . PRO A 1 290 ? -18.532 -15.562 24.605 1.00 76.31 290 PRO A O 1
ATOM 2301 N N . PHE A 1 291 ? -20.118 -14.571 25.793 1.00 77.88 291 PHE A N 1
ATOM 2302 C CA . PHE A 1 291 ? -21.183 -15.084 24.934 1.00 77.88 291 PHE A CA 1
ATOM 2303 C C . PHE A 1 291 ? -21.311 -14.289 23.633 1.00 77.88 291 PHE A C 1
ATOM 2305 O O . PHE A 1 291 ? -21.555 -14.878 22.585 1.00 77.88 291 PHE A O 1
ATOM 2312 N N . LEU A 1 292 ? -21.090 -12.968 23.665 1.00 78.56 292 LEU A N 1
ATOM 2313 C CA . LEU A 1 292 ? -21.173 -12.132 22.461 1.00 78.56 292 LEU A CA 1
ATOM 2314 C C . LEU A 1 292 ? -20.091 -12.455 21.428 1.00 78.56 292 LEU A C 1
ATOM 2316 O O . LEU A 1 292 ? -20.342 -12.281 20.242 1.00 78.56 292 LEU A O 1
ATOM 2320 N N . GLN A 1 293 ? -18.910 -12.935 21.827 1.00 81.88 293 GLN A N 1
ATOM 2321 C CA . GLN A 1 293 ? -17.862 -13.325 20.868 1.00 81.88 293 GLN A CA 1
ATOM 2322 C C . GLN A 1 293 ? -18.224 -14.562 20.023 1.00 81.88 293 GLN A C 1
ATOM 2324 O O . GLN A 1 293 ? -17.561 -14.803 19.017 1.00 81.88 293 GLN A O 1
ATOM 2329 N N . LEU A 1 294 ? -19.250 -15.342 20.393 1.00 82.19 294 LEU A N 1
ATOM 2330 C CA . LEU A 1 294 ? -19.673 -16.495 19.599 1.00 82.19 294 LEU A CA 1
ATOM 2331 C C . LEU A 1 294 ? -20.444 -16.076 18.331 1.00 82.19 294 LEU A C 1
ATOM 2333 O O . LEU A 1 294 ? -21.221 -15.114 18.361 1.00 82.19 294 LEU A O 1
ATOM 2337 N N . PRO A 1 295 ? -20.291 -16.821 17.220 1.00 79.38 295 PRO A N 1
ATOM 2338 C CA . PRO A 1 295 ? -21.065 -16.574 16.010 1.00 79.38 295 PRO A CA 1
ATOM 2339 C C . PRO A 1 295 ? -22.558 -16.817 16.270 1.00 79.38 295 PRO A C 1
ATOM 2341 O O . PRO A 1 295 ? -22.926 -17.766 16.954 1.00 79.38 295 PRO A O 1
ATOM 2344 N N . HIS A 1 296 ? -23.420 -15.964 15.708 1.00 80.69 296 HIS A N 1
ATOM 2345 C CA . HIS A 1 296 ? -24.889 -16.018 15.837 1.00 80.69 296 HIS A CA 1
ATOM 2346 C C . HIS A 1 296 ? -25.464 -15.781 17.246 1.00 80.69 296 HIS A C 1
ATOM 2348 O O . HIS A 1 296 ? -26.678 -15.873 17.438 1.00 80.69 296 HIS A O 1
ATOM 2354 N N . PHE A 1 297 ? -24.642 -15.393 18.223 1.00 79.69 297 PHE A N 1
ATOM 2355 C CA . PHE A 1 297 ? -25.128 -14.964 19.533 1.00 79.69 297 PHE A CA 1
ATOM 2356 C C . PHE A 1 297 ? -25.470 -13.472 19.498 1.00 79.69 297 PHE A C 1
ATOM 2358 O O . PHE A 1 297 ? -24.593 -12.609 19.452 1.00 79.69 297 PHE A O 1
ATOM 2365 N N . SER A 1 298 ? -26.768 -13.166 19.519 1.00 79.19 298 SER A N 1
ATOM 2366 C CA . SER A 1 298 ? -27.281 -11.800 19.658 1.00 79.19 298 SER A CA 1
ATOM 2367 C C . SER A 1 298 ? -27.577 -11.462 21.120 1.00 79.19 298 SER A C 1
ATOM 2369 O O . SER A 1 298 ? -27.725 -12.347 21.969 1.00 79.19 298 SER A O 1
ATOM 2371 N N . GLU A 1 299 ? -27.745 -10.175 21.430 1.00 77.88 299 GLU A N 1
ATOM 2372 C CA . GLU A 1 299 ? -28.137 -9.738 22.778 1.00 77.88 299 GLU A CA 1
ATOM 2373 C C . GLU A 1 299 ? -29.438 -10.397 23.267 1.00 77.88 299 GLU A C 1
ATOM 2375 O O . GLU A 1 299 ? -29.610 -10.642 24.462 1.00 77.88 299 GLU A O 1
ATOM 2380 N N . ALA A 1 300 ? -30.353 -10.731 22.350 1.00 79.88 300 ALA A N 1
ATOM 2381 C CA . ALA A 1 300 ? -31.595 -11.426 22.673 1.00 79.88 300 ALA A CA 1
ATOM 2382 C C . ALA A 1 300 ? -31.349 -12.864 23.160 1.00 79.88 300 ALA A C 1
ATOM 2384 O O . ALA A 1 300 ? -31.990 -13.304 24.117 1.00 79.88 300 ALA A O 1
ATOM 2385 N N . VAL A 1 301 ? -30.405 -13.582 22.540 1.00 81.19 301 VAL A N 1
ATOM 2386 C CA . VAL A 1 301 ? -30.005 -14.939 22.954 1.00 81.19 301 VAL A CA 1
ATOM 2387 C C . VAL A 1 301 ? -29.345 -14.887 24.328 1.00 81.19 301 VAL A C 1
ATOM 2389 O O . VAL A 1 301 ? -29.693 -15.660 25.217 1.00 81.19 301 VAL A O 1
ATOM 2392 N N . ILE A 1 302 ? -28.478 -13.905 24.557 1.00 78.50 302 ILE A N 1
ATOM 2393 C CA . ILE A 1 302 ? -27.789 -13.744 25.841 1.00 78.50 302 ILE A CA 1
ATOM 2394 C C . ILE A 1 302 ? -28.767 -13.404 26.961 1.00 78.50 302 ILE A C 1
ATOM 2396 O O . ILE A 1 302 ? -28.661 -13.967 28.046 1.00 78.50 302 ILE A O 1
ATOM 2400 N N . LYS A 1 303 ? -29.782 -12.571 26.702 1.00 80.06 303 LYS A N 1
ATOM 2401 C CA . LYS A 1 303 ? -30.864 -12.330 27.671 1.00 80.06 303 LYS A CA 1
ATOM 2402 C C . LYS A 1 303 ? -31.617 -13.617 28.032 1.00 80.06 303 LYS A C 1
ATOM 2404 O O . LYS A 1 303 ? -32.039 -13.759 29.177 1.00 80.06 303 LYS A O 1
ATOM 2409 N N . LYS A 1 304 ? -31.783 -14.564 27.100 1.00 81.19 304 LYS A N 1
ATOM 2410 C CA . LYS A 1 304 ? -32.387 -15.881 27.385 1.00 81.19 304 LYS A CA 1
ATOM 2411 C C . LYS A 1 304 ? -31.454 -16.775 28.212 1.00 81.19 304 LYS A C 1
ATOM 2413 O O . LYS A 1 304 ? -31.919 -17.406 29.155 1.00 81.19 304 LYS A O 1
ATOM 2418 N N . ILE A 1 305 ? -30.158 -16.785 27.907 1.00 78.12 305 ILE A N 1
ATOM 2419 C CA . ILE A 1 305 ? -29.135 -17.557 28.638 1.00 78.12 305 ILE A CA 1
ATOM 2420 C C . ILE A 1 305 ? -28.970 -17.033 30.070 1.00 78.12 305 ILE A C 1
ATOM 2422 O O . ILE A 1 305 ? -28.977 -17.813 31.021 1.00 78.12 305 ILE A O 1
ATOM 2426 N N . ALA A 1 306 ? -28.947 -15.709 30.244 1.00 75.06 306 ALA A N 1
ATOM 2427 C CA . ALA A 1 306 ? -28.895 -15.066 31.554 1.00 75.06 306 ALA A CA 1
ATOM 2428 C C . ALA A 1 306 ? -30.098 -15.454 32.434 1.00 75.06 306 ALA A C 1
ATOM 2430 O O . ALA A 1 306 ? -29.940 -15.720 33.624 1.00 75.06 306 ALA A O 1
ATOM 2431 N N . ARG A 1 307 ? -31.301 -15.587 31.847 1.00 78.38 307 ARG A N 1
ATOM 2432 C CA . ARG A 1 307 ? -32.493 -16.091 32.562 1.00 78.38 307 ARG A CA 1
ATOM 2433 C C . ARG A 1 307 ? -32.337 -17.539 33.035 1.00 78.38 307 ARG A C 1
ATOM 2435 O O . ARG A 1 307 ? -32.889 -17.881 34.076 1.00 78.38 307 ARG A O 1
ATOM 2442 N N . LYS A 1 308 ? -31.572 -18.367 32.313 1.00 77.00 308 LYS A N 1
ATOM 2443 C CA . LYS A 1 308 ? -31.240 -19.751 32.696 1.00 77.00 308 LYS A CA 1
ATOM 2444 C C . LYS A 1 308 ? -30.078 -19.844 33.701 1.00 77.00 308 LYS A C 1
ATOM 2446 O O . LYS A 1 308 ? -29.675 -20.945 34.047 1.00 77.00 308 LYS A O 1
ATOM 2451 N N . LYS A 1 309 ? -29.561 -18.710 34.201 1.00 75.94 309 LYS A N 1
ATOM 2452 C CA . LYS A 1 309 ? -28.433 -18.616 35.153 1.00 75.94 309 LYS A CA 1
ATOM 2453 C C . LYS A 1 309 ? -27.128 -19.262 34.666 1.00 75.94 309 LYS A C 1
ATOM 2455 O O . LYS A 1 309 ? -26.280 -19.580 35.490 1.00 75.94 309 LYS A O 1
ATOM 2460 N N . VAL A 1 310 ? -26.953 -19.398 33.353 1.00 73.75 310 VAL A N 1
ATOM 2461 C CA . VAL A 1 310 ? -25.718 -19.899 32.738 1.00 73.75 310 VAL A CA 1
ATOM 2462 C C . VAL A 1 310 ? -24.746 -18.733 32.577 1.00 73.75 310 VAL A C 1
ATOM 2464 O O . VAL A 1 310 ? -25.049 -17.749 31.899 1.00 73.75 310 VAL A O 1
ATOM 2467 N N . ARG A 1 311 ? -23.597 -18.819 33.245 1.00 68.12 311 ARG A N 1
ATOM 2468 C CA . ARG A 1 311 ? -22.647 -17.712 33.451 1.00 68.12 311 ARG A CA 1
ATOM 2469 C C . ARG A 1 311 ? -21.305 -17.943 32.782 1.00 68.12 311 ARG A C 1
ATOM 2471 O O . ARG A 1 311 ? -20.631 -16.982 32.420 1.00 68.12 311 ARG A O 1
ATOM 2478 N N . THR A 1 312 ? -20.921 -19.199 32.605 1.00 75.50 312 THR A N 1
ATOM 2479 C CA . THR A 1 312 ? -19.658 -19.580 31.976 1.00 75.50 312 THR A CA 1
ATOM 2480 C C . THR A 1 312 ? -19.903 -20.429 30.738 1.00 75.50 312 THR A C 1
ATOM 2482 O O . THR A 1 312 ? -20.962 -21.028 30.557 1.00 75.50 312 THR A O 1
ATOM 2485 N N . PHE A 1 313 ? -18.901 -20.496 29.863 1.00 77.88 313 PHE A N 1
ATOM 2486 C CA . PHE A 1 313 ? -18.939 -21.434 28.744 1.00 77.88 313 PHE A CA 1
ATOM 2487 C C . PHE A 1 313 ? -19.040 -22.880 29.195 1.00 77.88 313 PHE A C 1
ATOM 2489 O O . PHE A 1 313 ? -19.667 -23.678 28.511 1.00 77.88 313 PHE A O 1
ATOM 2496 N N . GLN A 1 314 ? -18.433 -23.197 30.335 1.00 79.69 314 GLN A N 1
ATOM 2497 C CA . GLN A 1 314 ? -18.488 -24.530 30.901 1.00 79.69 314 GLN A CA 1
ATOM 2498 C C . GLN A 1 314 ? -19.923 -24.876 31.304 1.00 79.69 314 GLN A C 1
ATOM 2500 O O . GLN A 1 314 ? -20.451 -25.879 30.850 1.00 79.69 314 GLN A O 1
ATOM 2505 N N . GLU A 1 315 ? -20.623 -23.965 31.983 1.00 80.88 315 GLU A N 1
ATOM 2506 C CA . GLU A 1 315 ? -22.046 -24.150 32.292 1.00 80.88 315 GLU A CA 1
ATOM 2507 C C . GLU A 1 315 ? -22.917 -24.278 31.032 1.00 80.88 315 GLU A C 1
ATOM 2509 O O . GLU A 1 315 ? -23.857 -25.065 31.021 1.00 80.88 315 GLU A O 1
ATOM 2514 N N . LEU A 1 316 ? -22.597 -23.558 29.948 1.00 80.44 316 LEU A N 1
ATOM 2515 C CA . LEU A 1 316 ? -23.283 -23.715 28.658 1.00 80.44 316 LEU A CA 1
ATOM 2516 C C . LEU A 1 316 ? -23.009 -25.098 28.032 1.00 80.44 316 LEU A C 1
ATOM 2518 O O . LEU A 1 316 ? -23.900 -25.690 27.422 1.00 80.44 316 LEU A O 1
ATOM 2522 N N . GLN A 1 317 ? -21.788 -25.615 28.188 1.00 82.56 317 GLN A N 1
ATOM 2523 C CA . GLN A 1 317 ? -21.368 -26.951 27.749 1.00 82.56 317 GLN A CA 1
ATOM 2524 C C . GLN A 1 317 ? -21.880 -28.090 28.635 1.00 82.56 317 GLN A C 1
ATOM 2526 O O . GLN A 1 317 ? -21.851 -29.236 28.186 1.00 82.56 317 GLN A O 1
ATOM 2531 N N . ASP A 1 318 ? -22.390 -27.789 29.822 1.00 84.19 318 ASP A N 1
ATOM 2532 C CA . ASP A 1 318 ? -22.979 -28.777 30.726 1.00 84.19 318 ASP A CA 1
ATOM 2533 C C . ASP A 1 318 ? -24.514 -28.856 30.583 1.00 84.19 318 ASP A C 1
ATOM 2535 O O . ASP A 1 318 ? -25.137 -29.794 31.075 1.00 84.19 318 ASP A O 1
ATOM 2539 N N . MET A 1 319 ? -25.142 -27.920 29.853 1.00 81.06 319 MET A N 1
ATOM 2540 C CA . MET A 1 319 ? -26.591 -27.937 29.588 1.00 81.06 319 MET A CA 1
ATOM 2541 C C . MET A 1 319 ? -27.022 -29.163 28.776 1.00 81.06 319 MET A C 1
ATOM 2543 O O . MET A 1 319 ? -26.304 -29.596 27.871 1.00 81.06 319 MET A O 1
ATOM 2547 N N . THR A 1 320 ? -28.235 -29.661 29.011 1.00 83.00 320 THR A N 1
ATOM 2548 C CA . THR A 1 320 ? -28.811 -30.751 28.209 1.00 83.00 320 THR A CA 1
ATOM 2549 C C . THR A 1 320 ? -29.114 -30.292 26.776 1.00 83.00 320 THR A C 1
ATOM 2551 O O . THR A 1 320 ? -29.306 -29.104 26.510 1.00 83.00 320 THR A O 1
ATOM 2554 N N . LEU A 1 321 ? -29.156 -31.231 25.821 1.00 78.31 321 LEU A N 1
ATOM 2555 C CA . LEU A 1 321 ? -29.433 -30.918 24.409 1.00 78.31 321 LEU A CA 1
ATOM 2556 C C . LEU A 1 321 ? -30.797 -30.233 24.218 1.00 78.31 321 LEU A C 1
ATOM 2558 O O . LEU A 1 321 ? -30.915 -29.346 23.379 1.00 78.31 321 LEU A O 1
ATOM 2562 N N . GLU A 1 322 ? -31.791 -30.589 25.034 1.00 76.62 322 GLU A N 1
ATOM 2563 C CA . GLU A 1 322 ? -33.127 -29.979 25.024 1.00 76.62 322 GLU A CA 1
ATOM 2564 C C . GLU A 1 322 ? -33.119 -28.532 25.523 1.00 76.62 322 GLU A C 1
ATOM 2566 O O . GLU A 1 322 ? -33.872 -27.698 25.033 1.00 76.62 322 GLU A O 1
ATOM 2571 N N . GLU A 1 323 ? -32.251 -28.200 26.479 1.00 76.56 323 GLU A N 1
ATOM 2572 C CA . GLU A 1 323 ? -32.132 -26.829 26.968 1.00 76.56 323 GLU A CA 1
ATOM 2573 C C . GLU A 1 323 ? -31.288 -25.930 26.051 1.00 76.56 323 GLU A C 1
ATOM 2575 O O . GLU A 1 323 ? -31.379 -24.700 26.170 1.00 76.56 323 GLU A O 1
ATOM 2580 N N . ARG A 1 324 ? -30.462 -26.523 25.178 1.00 72.06 324 ARG A N 1
ATOM 2581 C CA . ARG A 1 324 ? -29.658 -25.809 24.171 1.00 72.06 324 ARG A CA 1
ATOM 2582 C C 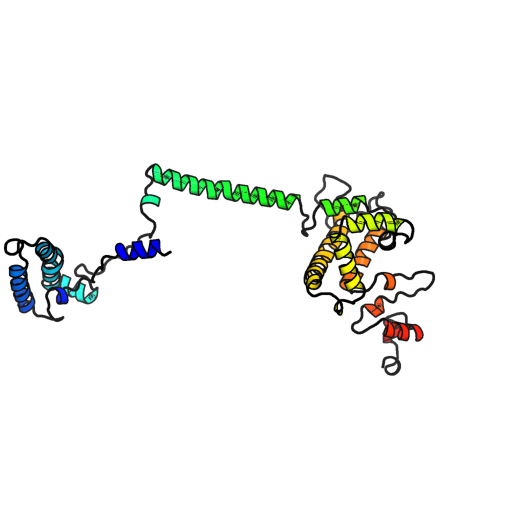. ARG A 1 324 ? -30.410 -25.524 22.873 1.00 72.06 324 ARG A C 1
ATOM 2584 O O . ARG A 1 324 ? -30.039 -24.557 22.208 1.00 72.06 324 ARG A O 1
ATOM 2591 N N . ALA A 1 325 ? -31.372 -26.373 22.510 1.00 66.25 325 ALA A N 1
ATOM 2592 C CA . ALA A 1 325 ? -32.239 -26.195 21.342 1.00 66.25 325 ALA A CA 1
ATOM 2593 C C . ALA A 1 325 ? -33.140 -24.953 21.483 1.00 66.25 325 ALA A C 1
ATOM 2595 O O . ALA A 1 325 ? -33.378 -24.288 20.450 1.00 66.25 325 ALA A O 1
#

Foldseek 3Di:
DVVVVVVVVVPDPPPDQQDLCVLLVHDDPDDLVVLVVSLVVLCCVLPVVNDVDPVSVCSCVVHSVVSSVCCNDPQLVVQCVVPVGSVHPDDPDDDDPDPVLCVPVDVVNVVVVVCVCCCVVPVVVVVVVCVCCVLVVQADPLRHGVVVVVVVVVPDDLQDQVVCVVPVPPPPCCVVVVVVCVVCVPVVLLVVLLVCLLQVVLVPDDPVSVVVSVVSLVCLVSVLVCNLVVVVCPPDPDDPDDDDDDDPDPVSPRNPNVNVNSVLSNCSNVLSHHSVLQDPPDPDPARNRVQSSDPPRDPVNSVVCVVVVQGDVVSVVVDDPVSVD